Protein 4KDD (pdb70)

Radius of gyration: 21.92 Å; Cα contacts (8 Å, |Δi|>4): 250; chains: 1; bounding box: 62×28×51 Å

CATH classification: 1.10.132.20 (+1 more: 3.30.1360.40)

Organism: Mycobacteri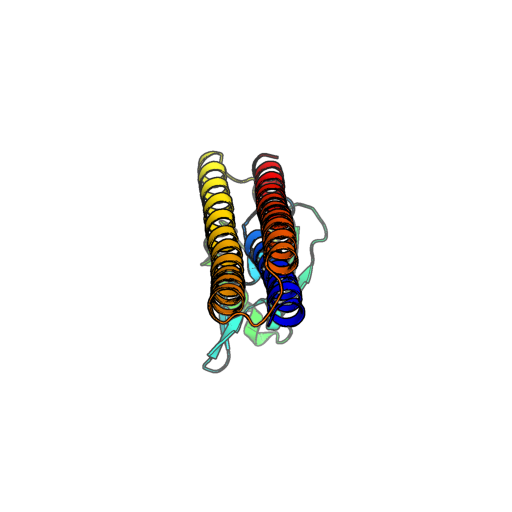um tuberculosis (strain ATCC 25618 / H37Rv) (NCBI:txid83332)

Foldseek 3Di:
DQVCLLVVLLVQLVVLLVVLLLQLLLQQFQQDDLSVQQPQFFCDVNDTHRVSVQWDWDDPDRFKIKTFGPDLVCVVRSQVSVVVDPQPWHWDDPSGIIIIGRDQDDPVVLVVSLVVLVVSLVVSLVSSVVSLVVSLVVLVVCVVVVVDDPVSSVVSNVVSVVSSVVSNVSSVVSSVVSSVRSVD

Solvent-accessible surface area: 10504 Å² total; per-residue (Å²): 112,24,86,66,14,18,127,55,4,71,116,74,0,66,129,10,7,49,93,4,134,93,27,7,41,25,3,10,0,29,151,9,34,65,18,8,1,33,153,17,61,12,111,55,156,69,56,84,17,40,0,44,118,18,5,47,18,87,56,87,51,55,121,54,0,21,0,31,16,148,71,81,109,22,11,191,44,0,16,65,16,1,102,112,28,106,12,55,8,111,4,86,65,91,59,66,55,0,94,0,63,4,63,129,22,81,97,120,58,34,158,92,2,14,58,69,0,100,100,34,2,93,92,13,36,78,45,0,114,92,28,53,108,134,6,8,99,41,0,79,89,0,95,152,97,60,76,24,41,76,105,98,0,20,160,8,29,125,73,5,48,149,19,8,131,85,19,21,71,60,0,60,78,32,16,127,117,16,52,43,59,3,100,135

Sequence (184 aa):
MIDEALFDAEEKMEKAVAVARDDLSTIRTGRANPGMFSRITIDYYGAATPITQLASINVPEARLVVIKPYEANQLRAIETAIRNSDLGVNPTNDGALIRVAVPQLTEERRRELVKQAKHKGEEAKVSVRNIRRKAMEELHRIRKEGEAGEDEVGRAEKDLDKTTHQYVTQIDELVKHKEGELLE

B-factor: mean 26.49, std 11.2, range [4.78, 92.67]

Structure (mmCIF, N/CA/C/O backbone):
data_4KDD
#
_entry.id   4KDD
#
_cell.length_a   56.370
_cell.length_b   33.720
_cell.length_c   61.510
_cell.angle_alpha   90.00
_cell.angle_beta   112.84
_cell.angle_gamma   90.00
#
_symmetry.space_group_name_H-M   'P 1 21 1'
#
loop_
_entity.id
_entity.type
_entity.pdbx_description
1 polymer 'Ribosome-recycling factor'
2 non-polymer 'CADMIUM ION'
3 non-polymer DECYL-BETA-D-MALTOPYRANOSIDE
4 water water
#
loop_
_atom_site.group_PDB
_atom_site.id
_atom_site.type_symbol
_atom_site.label_atom_id
_atom_site.label_alt_id
_atom_site.label_comp_id
_atom_site.label_asym_id
_atom_site.label_entity_id
_atom_site.label_seq_id
_atom_site.pdbx_PDB_ins_code
_atom_site.Cartn_x
_atom_site.Cartn_y
_atom_site.Cartn_z
_atom_site.occupancy
_atom_site.B_iso_or_equiv
_atom_site.auth_seq_id
_atom_site.auth_comp_id
_atom_site.auth_asym_id
_atom_site.auth_atom_id
_atom_site.pdbx_PDB_model_num
ATOM 1 N N . MET A 1 1 ? 18.225 10.898 16.353 1.00 36.30 1 MET A N 1
ATOM 2 C CA . MET A 1 1 ? 16.765 10.514 16.278 1.00 35.02 1 MET A CA 1
ATOM 3 C C . MET A 1 1 ? 16.211 10.123 17.651 1.00 29.94 1 MET A C 1
ATOM 4 O O . MET A 1 1 ? 17.002 9.886 18.551 1.00 29.30 1 MET A O 1
ATOM 9 N N . ILE A 1 2 ? 14.878 10.050 17.806 1.00 27.16 2 ILE A N 1
ATOM 10 C CA . ILE A 1 2 ? 14.255 10.138 19.150 1.00 24.88 2 ILE A CA 1
ATOM 11 C C . ILE A 1 2 ? 14.870 9.264 20.234 1.00 22.18 2 ILE A C 1
ATOM 12 O O . ILE A 1 2 ? 15.441 9.775 21.205 1.00 21.86 2 ILE A O 1
ATOM 17 N N . ASP A 1 3 ? 14.782 7.954 20.061 1.00 20.23 3 ASP A N 1
ATOM 18 C CA . ASP A 1 3 ? 15.341 7.022 21.043 1.00 19.16 3 ASP A CA 1
ATOM 19 C C . ASP A 1 3 ? 16.863 7.162 21.137 1.00 18.02 3 ASP A C 1
ATOM 20 O O . ASP A 1 3 ? 17.405 7.303 22.232 1.00 18.19 3 ASP A O 1
ATOM 25 N N . GLU A 1 4 ? 17.542 7.161 19.997 1.00 17.19 4 GLU A N 1
ATOM 26 C CA . GLU A 1 4 ? 18.997 7.363 19.955 1.00 17.26 4 GLU A CA 1
ATOM 27 C C . GLU A 1 4 ? 19.449 8.647 20.687 1.00 16.35 4 GLU A C 1
ATOM 28 O O . GLU A 1 4 ? 20.366 8.607 21.493 1.00 15.84 4 GLU A O 1
ATOM 30 N N . ALA A 1 5 ? 18.794 9.770 20.402 1.00 16.09 5 ALA A N 1
ATOM 31 C CA . ALA A 1 5 ? 19.099 11.049 21.063 1.00 16.02 5 ALA A CA 1
ATOM 32 C C . ALA A 1 5 ? 18.989 10.907 22.591 1.00 15.20 5 ALA A C 1
ATOM 33 O O . ALA A 1 5 ? 19.919 11.257 23.335 1.00 14.80 5 ALA A O 1
ATOM 35 N N . LEU A 1 6 ? 17.850 10.382 23.038 1.00 14.71 6 LEU A N 1
ATOM 36 C CA . LEU A 1 6 ? 17.556 10.195 24.475 1.00 14.75 6 LEU A CA 1
ATOM 37 C C . LEU A 1 6 ? 18.447 9.182 25.205 1.00 14.10 6 LEU A C 1
ATOM 38 O O . LEU A 1 6 ? 18.956 9.476 26.286 1.00 13.74 6 LEU A O 1
ATOM 43 N N . PHE A 1 7 ? 18.625 7.992 24.629 1.00 13.94 7 PHE A N 1
ATOM 44 C CA . PHE A 1 7 ? 19.418 6.947 25.292 1.00 14.03 7 PHE A CA 1
ATOM 45 C C . PHE A 1 7 ? 20.884 7.340 25.365 1.00 14.01 7 PHE A C 1
ATOM 46 O O . PHE A 1 7 ? 21.579 6.998 26.324 1.00 14.36 7 PHE A O 1
ATOM 54 N N . ASP A 1 8 ? 21.343 8.055 24.337 1.00 14.12 8 ASP A N 1
ATOM 55 C CA . ASP A 1 8 ? 22.714 8.516 24.257 1.00 14.59 8 ASP A CA 1
ATOM 56 C C . ASP A 1 8 ? 22.961 9.587 25.303 1.00 13.75 8 ASP A C 1
ATOM 57 O O . ASP A 1 8 ? 24.004 9.566 25.963 1.00 13.90 8 ASP A O 1
ATOM 62 N N . ALA A 1 9 ? 22.018 10.522 25.442 1.00 12.93 9 ALA A N 1
ATOM 63 C CA . ALA A 1 9 ? 22.149 11.604 26.422 1.00 13.18 9 ALA A CA 1
ATOM 64 C C . ALA A 1 9 ? 22.177 11.037 27.831 1.00 12.69 9 ALA A C 1
ATOM 65 O O . ALA A 1 9 ? 22.967 11.486 28.661 1.00 12.36 9 ALA A O 1
ATOM 67 N N . GLU A 1 10 ? 21.332 10.036 28.088 1.00 12.95 10 GLU A N 1
ATOM 68 C CA . GLU A 1 10 ? 21.253 9.427 29.429 1.00 13.36 10 GLU A CA 1
ATOM 69 C C . GLU A 1 10 ? 22.593 8.777 29.799 1.00 14.09 10 GLU A C 1
ATOM 70 O O . GLU A 1 10 ? 23.117 8.983 30.895 1.00 13.66 10 GLU A O 1
ATOM 76 N N . GLU A 1 11 ? 23.147 8.029 28.849 1.00 15.27 11 GLU A N 1
ATOM 77 C CA . GLU A 1 11 ? 24.432 7.341 28.984 1.00 17.41 11 GLU A CA 1
ATOM 78 C C . GLU A 1 11 ? 25.573 8.345 29.236 1.00 16.72 11 GLU A C 1
ATOM 79 O O . GLU A 1 11 ? 26.481 8.097 30.042 1.00 16.49 11 GLU A O 1
ATOM 85 N N . LYS A 1 12 ? 25.525 9.472 28.533 1.00 15.57 12 LYS A N 1
ATOM 86 C CA . LYS A 1 12 ? 26.554 10.501 28.663 1.00 15.23 12 LYS A CA 1
ATOM 87 C C . LYS A 1 12 ? 26.438 11.220 30.008 1.00 13.83 12 LYS A C 1
ATOM 88 O O . LYS A 1 12 ? 27.455 11.530 30.620 1.00 13.55 12 LYS A O 1
ATOM 94 N N . MET A 1 13 ? 25.206 11.459 30.467 1.00 12.52 13 MET A N 1
ATOM 95 C CA . MET A 1 13 ? 24.974 12.087 31.769 1.00 11.91 13 MET A CA 1
ATOM 96 C C . MET A 1 13 ? 25.473 11.183 32.890 1.00 12.32 13 MET A C 1
ATOM 97 O O . MET A 1 13 ? 26.129 11.643 33.820 1.00 12.17 13 MET A O 1
ATOM 102 N N . GLU A 1 14 ? 25.173 9.891 32.794 1.00 12.84 14 GLU A N 1
ATOM 103 C CA . GLU A 1 14 ? 25.679 8.901 33.762 1.00 13.92 14 GLU A CA 1
ATOM 104 C C . GLU A 1 14 ? 27.212 8.906 33.882 1.00 14.57 14 GLU A C 1
ATOM 105 O O . GLU A 1 14 ? 27.763 8.855 34.973 1.00 15.14 14 GLU A O 1
ATOM 111 N N . LYS A 1 15 ? 27.901 9.008 32.759 1.00 15.68 15 LYS A N 1
ATOM 112 C CA . LYS A 1 15 ? 29.344 9.061 32.828 1.00 17.30 15 LYS A CA 1
ATOM 113 C C . LYS A 1 15 ? 29.861 10.441 33.281 1.00 16.37 15 LYS A C 1
ATOM 114 O O . LYS A 1 15 ? 30.920 10.506 33.909 1.00 16.07 15 LYS A O 1
ATOM 120 N N . ALA A 1 16 ? 29.119 11.512 32.973 1.00 15.37 16 ALA A N 1
ATOM 121 C CA . ALA A 1 16 ? 29.422 12.850 33.526 1.00 14.96 16 ALA A CA 1
ATOM 122 C C . ALA A 1 16 ? 29.331 12.812 35.051 1.00 14.61 16 ALA A C 1
ATOM 123 O O . ALA A 1 16 ? 30.108 13.468 35.752 1.00 14.60 16 ALA A O 1
ATOM 125 N N . VAL A 1 17 ? 28.405 12.005 35.563 1.00 14.91 17 VAL A N 1
ATOM 126 C CA . VAL A 1 17 ? 28.260 11.822 37.018 1.00 15.73 17 VAL A CA 1
ATOM 127 C C . VAL A 1 17 ? 29.415 10.991 37.587 1.00 16.65 17 VAL A C 1
ATOM 128 O O . VAL A 1 17 ? 29.988 11.356 38.620 1.00 16.75 17 VAL A O 1
ATOM 132 N N . ALA A 1 18 ? 29.772 9.896 36.908 1.00 17.50 18 ALA A N 1
ATOM 133 C CA . ALA A 1 18 ? 30.947 9.118 37.266 1.00 19.07 18 ALA A CA 1
ATOM 134 C C . ALA A 1 18 ? 32.207 9.995 37.311 1.00 19.04 18 ALA A C 1
ATOM 135 O O . ALA A 1 18 ? 32.992 9.905 38.251 1.00 19.91 18 ALA A O 1
ATOM 137 N N . VAL A 1 19 ? 32.377 10.837 36.289 1.00 18.62 19 VAL A N 1
ATOM 138 C CA . VAL A 1 19 ? 33.499 11.777 36.191 1.00 18.44 19 VAL A CA 1
ATOM 139 C C . VAL A 1 19 ? 33.534 12.752 37.376 1.00 17.99 19 VAL A C 1
ATOM 140 O O . VAL A 1 19 ? 34.601 13.011 37.951 1.00 18.78 19 VAL A O 1
ATOM 144 N N . ALA A 1 20 ? 32.367 13.279 37.741 1.00 17.46 20 ALA A N 1
ATOM 145 C CA . ALA A 1 20 ? 32.223 14.176 38.879 1.00 17.20 20 ALA A CA 1
ATOM 146 C C . ALA A 1 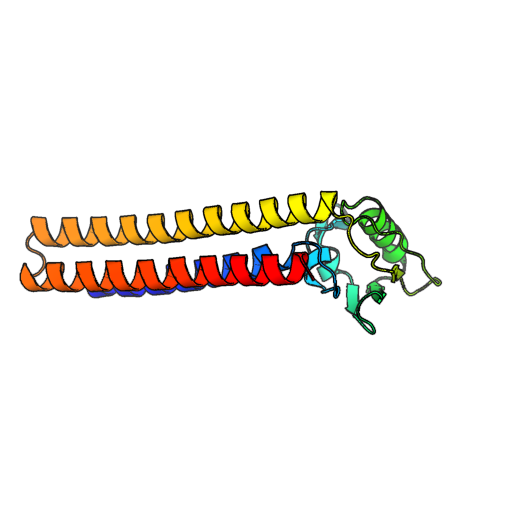20 ? 32.586 13.488 40.198 1.00 17.86 20 ALA A C 1
ATOM 147 O O . ALA A 1 20 ? 33.213 14.100 41.063 1.00 17.27 20 ALA A O 1
ATOM 149 N N . ARG A 1 21 ? 32.209 12.216 40.342 1.00 18.86 21 ARG A N 1
ATOM 150 C CA . ARG A 1 21 ? 32.538 11.453 41.539 1.00 20.85 21 ARG A CA 1
ATOM 151 C C . ARG A 1 21 ? 34.067 11.317 41.687 1.00 20.87 21 ARG A C 1
ATOM 152 O O . ARG A 1 21 ? 34.625 11.599 42.759 1.00 20.03 21 ARG A O 1
ATOM 160 N N . ASP A 1 22 ? 34.735 10.927 40.601 1.00 20.99 22 ASP A N 1
ATOM 161 C CA . ASP A 1 22 ? 36.187 10.738 40.609 1.00 22.10 22 ASP A CA 1
ATOM 162 C C . ASP A 1 22 ? 36.918 12.049 40.845 1.00 20.69 22 ASP A C 1
ATOM 163 O O . ASP A 1 22 ? 37.927 12.087 41.546 1.00 20.77 22 ASP A O 1
ATOM 168 N N . ASP A 1 23 ? 36.376 13.121 40.287 1.00 19.63 23 ASP A N 1
ATOM 169 C CA . ASP A 1 23 ? 36.946 14.453 40.429 1.00 19.90 23 ASP A CA 1
ATOM 170 C C . ASP A 1 23 ? 36.870 14.932 41.882 1.00 19.51 23 ASP A C 1
ATOM 171 O O . ASP A 1 23 ? 37.835 15.464 42.441 1.00 19.79 23 ASP A O 1
ATOM 176 N N . LEU A 1 24 ? 35.711 14.728 42.493 1.00 19.29 24 LEU A N 1
ATOM 177 C CA . LEU A 1 24 ? 35.492 15.090 43.893 1.00 18.85 24 LEU A CA 1
ATOM 178 C C . LEU A 1 24 ? 36.375 14.298 44.862 1.00 19.86 24 LEU A C 1
ATOM 179 O O . LEU A 1 24 ? 36.850 14.850 45.855 1.00 20.02 24 LEU A O 1
ATOM 184 N N . SER A 1 25 ? 36.611 13.022 44.558 1.00 21.12 25 SER A N 1
ATOM 185 C CA . SER A 1 25 ? 37.460 12.164 45.391 1.00 22.96 25 SER A CA 1
ATOM 186 C C . SER A 1 25 ? 38.954 12.558 45.405 1.00 23.26 25 SER A C 1
ATOM 187 O O . SER A 1 25 ? 39.732 12.018 46.193 1.00 24.34 25 SER A O 1
ATOM 190 N N . THR A 1 26 ? 39.336 13.506 44.552 1.00 22.37 26 THR A N 1
ATOM 191 C CA . THR A 1 26 ? 40.694 14.034 44.531 1.00 22.54 26 THR A CA 1
ATOM 192 C C . THR A 1 26 ? 40.888 15.168 45.550 1.00 22.55 26 THR A C 1
ATOM 193 O O . THR A 1 26 ? 42.014 15.629 45.772 1.00 23.18 26 THR A O 1
ATOM 197 N N . ILE A 1 27 ? 39.798 15.615 46.166 1.00 22.16 27 ILE A N 1
ATOM 198 C CA . ILE A 1 27 ? 39.887 16.675 47.170 1.00 22.91 27 ILE A CA 1
ATOM 199 C C . ILE A 1 27 ? 40.382 16.152 48.522 1.00 24.21 27 ILE A C 1
ATOM 200 O O . ILE A 1 27 ? 39.797 15.245 49.109 1.00 24.36 27 ILE A O 1
ATOM 205 N N . ARG A 1 28 ? 41.480 16.741 48.979 1.00 25.79 28 ARG A N 1
ATOM 206 C CA . ARG A 1 28 ? 42.039 16.524 50.305 1.00 28.60 28 ARG A CA 1
ATOM 207 C C . ARG A 1 28 ? 40.963 16.561 51.400 1.00 30.61 28 ARG A C 1
ATOM 208 O O . ARG A 1 28 ? 40.181 17.516 51.512 1.00 30.37 28 ARG A O 1
ATOM 216 N N . THR A 1 29 ? 40.923 15.507 52.200 1.00 33.39 29 THR A N 1
ATOM 217 C CA . THR A 1 29 ? 39.970 15.429 53.296 1.00 37.35 29 THR A CA 1
ATOM 218 C C . THR A 1 29 ? 40.589 14.718 54.500 1.00 39.63 29 THR A C 1
ATOM 219 O O . THR A 1 29 ? 41.670 14.133 54.388 1.00 40.38 29 THR A O 1
ATOM 223 N N . GLY A 1 30 ? 39.911 14.787 55.646 1.00 39.27 30 GLY A N 1
ATOM 224 C CA . GLY A 1 30 ? 40.192 13.885 56.767 1.00 41.65 30 GLY A CA 1
ATOM 225 C C . GLY A 1 30 ? 39.782 12.496 56.311 1.00 44.31 30 GLY A C 1
ATOM 226 O O . GLY A 1 30 ? 38.933 12.360 55.420 1.00 47.70 30 GLY A O 1
ATOM 227 N N . ARG A 1 31 ? 40.367 11.461 56.905 1.00 45.73 31 ARG A N 1
ATOM 228 C CA . ARG A 1 31 ? 40.191 10.085 56.417 1.00 47.67 31 ARG A CA 1
ATOM 229 C C . ARG A 1 31 ? 40.796 9.969 55.016 1.00 46.60 31 ARG A C 1
ATOM 230 O O . ARG A 1 31 ? 40.082 9.963 54.002 1.00 46.52 31 ARG A O 1
ATOM 238 N N . ALA A 1 32 ? 42.124 9.895 54.983 1.00 44.85 32 ALA A N 1
ATOM 239 C CA . ALA A 1 32 ? 42.884 9.813 53.752 1.00 42.50 32 ALA A CA 1
ATOM 240 C C . ALA A 1 32 ? 42.367 8.741 52.796 1.00 43.82 32 ALA A C 1
ATOM 241 O O . ALA A 1 32 ? 41.832 7.702 53.211 1.00 43.51 32 ALA A O 1
ATOM 243 N N . ASN A 1 33 ? 42.520 9.024 51.507 1.00 43.09 33 ASN A N 1
ATOM 244 C CA . ASN A 1 33 ? 42.131 8.110 50.453 1.00 45.10 33 ASN A CA 1
ATOM 245 C C . ASN A 1 33 ? 43.096 8.257 49.278 1.00 42.67 33 ASN A C 1
ATOM 246 O O . ASN A 1 33 ? 43.570 9.367 48.999 1.00 41.52 33 ASN A O 1
ATOM 251 N N . PRO A 1 34 ? 43.403 7.138 48.592 1.00 41.53 34 PRO A N 1
ATOM 252 C CA . PRO A 1 34 ? 44.334 7.141 47.466 1.00 39.22 34 PRO A CA 1
ATOM 253 C C . PRO A 1 34 ? 44.095 8.324 46.519 1.00 37.42 34 PRO A C 1
ATOM 254 O O . PRO A 1 34 ? 45.049 8.945 46.051 1.00 36.63 34 PRO A O 1
ATOM 258 N N . GLY A 1 35 ? 42.819 8.630 46.281 1.00 37.35 35 GLY A N 1
ATOM 259 C CA . GLY A 1 35 ? 42.384 9.684 45.370 1.00 36.08 35 GLY A CA 1
ATOM 260 C C . GLY A 1 35 ? 43.033 11.049 45.503 1.00 33.94 35 GLY A C 1
ATOM 261 O O . GLY A 1 35 ? 43.353 11.675 44.498 1.00 32.20 35 GLY A O 1
ATOM 262 N N . MET A 1 36 ? 43.227 11.515 46.736 1.00 33.26 36 MET A N 1
ATOM 263 C CA . MET A 1 36 ? 43.827 12.831 46.980 1.00 32.11 36 MET A CA 1
ATOM 264 C C . MET A 1 36 ? 45.299 12.891 46.574 1.00 30.22 36 MET A C 1
ATOM 265 O O . MET A 1 36 ? 45.886 13.971 46.519 1.00 30.28 36 MET A O 1
ATOM 270 N N . PHE A 1 37 ? 45.886 11.729 46.295 1.00 29.19 37 PHE A N 1
ATOM 271 C CA . PHE A 1 37 ? 47.261 11.644 45.796 1.00 27.82 37 PHE A CA 1
ATOM 272 C C . PHE A 1 37 ? 47.322 11.498 44.269 1.00 28.14 37 PHE A C 1
ATOM 273 O O . PHE A 1 37 ? 48.412 11.474 43.690 1.00 27.86 37 PHE A O 1
ATOM 281 N N . SER A 1 38 ? 46.161 11.408 43.626 1.00 29.07 38 SER A N 1
ATOM 282 C CA . SER A 1 38 ? 46.089 11.014 42.210 1.00 30.32 38 SER A CA 1
ATOM 283 C C . SER A 1 38 ? 46.560 12.087 41.233 1.00 30.05 38 SER A C 1
ATOM 284 O O . SER A 1 38 ? 46.924 11.769 40.112 1.00 30.77 38 SER A O 1
ATOM 287 N N . ARG A 1 39 ? 46.536 13.350 41.655 1.00 30.42 39 ARG A N 1
ATOM 288 C CA . ARG A 1 39 ? 46.974 14.466 40.809 1.00 31.47 39 ARG A CA 1
ATOM 289 C C . ARG A 1 39 ? 48.434 14.840 41.041 1.00 30.99 39 ARG A C 1
ATOM 290 O O . ARG A 1 39 ? 48.955 15.741 40.381 1.00 32.50 39 ARG A O 1
ATOM 298 N N . ILE A 1 40 ? 49.095 14.153 41.969 1.00 29.10 40 ILE A N 1
ATOM 299 C CA . ILE A 1 40 ? 50.515 14.373 42.203 1.00 27.97 40 ILE A CA 1
ATOM 300 C C . ILE A 1 40 ? 51.294 13.573 41.169 1.00 27.80 40 ILE A C 1
ATOM 301 O O . ILE A 1 40 ? 51.057 12.380 40.981 1.00 27.40 40 ILE A O 1
ATOM 306 N N . THR A 1 41 ? 52.209 14.249 40.486 1.00 27.99 41 THR A N 1
ATOM 307 C CA . THR A 1 41 ? 53.023 13.618 39.449 1.00 27.61 41 THR A CA 1
ATOM 308 C C . THR A 1 41 ? 54.503 13.798 39.745 1.00 27.43 41 THR A C 1
ATOM 309 O O . THR A 1 41 ? 54.896 14.727 40.465 1.00 26.82 41 THR A O 1
ATOM 313 N N . ILE A 1 42 ? 55.313 12.900 39.187 1.00 26.29 42 ILE A N 1
ATOM 314 C CA . ILE A 1 42 ? 56.759 13.087 39.106 1.00 26.92 42 ILE A CA 1
ATOM 315 C C . ILE A 1 42 ? 57.200 12.984 37.646 1.00 27.53 42 ILE A C 1
ATOM 316 O O . ILE A 1 42 ? 56.446 12.509 36.795 1.00 27.06 42 ILE A O 1
ATOM 321 N N . ASP A 1 43 ? 58.416 13.439 37.366 1.00 29.03 43 ASP A N 1
ATOM 322 C CA . ASP A 1 43 ? 59.033 13.222 36.057 1.00 31.63 43 ASP A CA 1
ATOM 323 C C . ASP A 1 43 ? 59.500 11.772 35.987 1.00 30.34 43 ASP A C 1
ATOM 324 O O . ASP A 1 43 ? 60.546 11.412 36.535 1.00 30.13 43 ASP A O 1
ATOM 329 N N . TYR A 1 44 ? 58.709 10.936 35.331 1.00 29.73 44 TYR A N 1
ATOM 330 C CA . TYR A 1 44 ? 59.024 9.519 35.279 1.00 30.17 44 TYR A CA 1
ATOM 331 C C . TYR A 1 44 ? 59.665 9.154 33.941 1.00 31.22 44 TYR A C 1
ATOM 332 O O . TYR A 1 44 ? 58.970 8.824 32.985 1.00 32.00 44 TYR A O 1
ATOM 341 N N . TYR A 1 45 ? 60.994 9.234 33.900 1.00 31.65 45 TYR A N 1
ATOM 342 C CA . TYR A 1 45 ? 61.774 8.954 32.696 1.00 33.56 45 TYR A CA 1
ATOM 343 C C . TYR A 1 45 ? 61.339 9.858 31.539 1.00 34.40 45 TYR A C 1
ATOM 344 O O . TYR A 1 45 ? 61.146 9.401 30.412 1.00 35.22 45 TYR A O 1
ATOM 353 N N . GLY A 1 46 ? 61.177 11.143 31.849 1.00 34.69 46 GLY A N 1
ATOM 354 C CA . GLY A 1 46 ? 60.883 12.167 30.850 1.00 36.60 46 GLY A CA 1
ATOM 355 C C . GLY A 1 46 ? 59.413 12.455 30.612 1.00 37.24 46 GLY A C 1
ATOM 356 O O . GLY A 1 46 ? 59.080 13.216 29.699 1.00 38.86 46 GLY A O 1
ATOM 357 N N . ALA A 1 47 ? 58.537 11.868 31.433 1.00 36.36 47 ALA A N 1
ATOM 358 C CA . ALA A 1 47 ? 57.083 12.057 31.303 1.00 36.14 47 ALA A CA 1
ATOM 359 C C . ALA A 1 47 ? 56.378 12.208 32.651 1.00 34.80 47 ALA A C 1
ATOM 360 O O . ALA A 1 47 ? 56.488 11.335 33.522 1.00 32.09 47 ALA A O 1
ATOM 362 N N . ALA A 1 48 ? 55.653 13.320 32.808 1.00 35.14 48 ALA A N 1
ATOM 363 C CA . ALA A 1 48 ? 54.885 13.597 34.025 1.00 34.33 48 ALA A CA 1
ATOM 364 C C . ALA A 1 48 ? 53.904 12.456 34.265 1.00 34.15 48 ALA A C 1
ATOM 365 O O . ALA A 1 48 ? 53.012 12.211 33.453 1.00 34.78 48 ALA A O 1
ATOM 367 N N . THR A 1 49 ? 54.093 11.751 35.377 1.00 32.44 49 THR A N 1
ATOM 368 C CA . THR A 1 49 ? 53.370 10.509 35.624 1.00 32.61 49 THR A CA 1
ATOM 369 C C . THR A 1 49 ? 52.741 10.523 37.015 1.00 31.96 49 THR A C 1
ATOM 370 O O . THR A 1 49 ? 53.430 10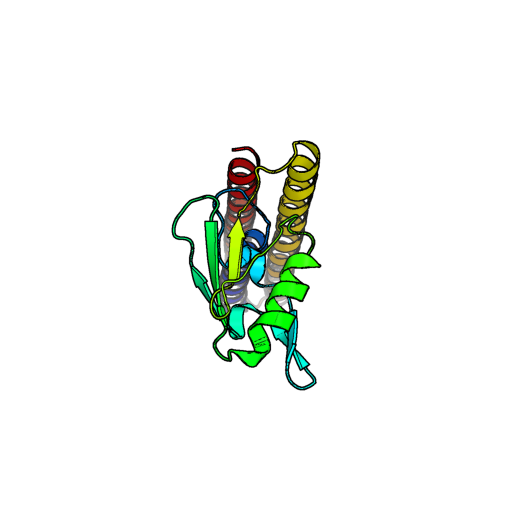.791 38.003 1.00 30.43 49 THR A O 1
ATOM 374 N N . PRO A 1 50 ? 51.424 10.248 37.087 1.00 32.99 50 PRO A N 1
ATOM 375 C CA . PRO A 1 50 ? 50.745 10.207 38.375 1.00 32.99 50 PRO A CA 1
ATOM 376 C C . PRO A 1 50 ? 51.380 9.191 39.323 1.00 32.39 50 PRO A C 1
ATOM 377 O O . PRO A 1 50 ? 51.636 8.037 38.956 1.00 31.70 50 PRO A O 1
ATOM 381 N N . ILE A 1 51 ? 51.648 9.672 40.533 1.00 31.87 51 ILE A N 1
ATOM 382 C CA . ILE A 1 51 ? 52.268 8.915 41.610 1.00 31.61 51 ILE A CA 1
ATOM 383 C C . ILE A 1 51 ? 51.478 7.647 41.957 1.00 31.42 51 ILE A C 1
ATOM 384 O O . ILE A 1 51 ? 52.050 6.646 42.402 1.00 30.11 51 ILE A O 1
ATOM 389 N N . THR A 1 52 ? 50.166 7.701 41.733 1.00 32.49 52 THR A N 1
ATOM 390 C CA . THR A 1 52 ? 49.269 6.556 41.957 1.00 32.98 52 THR A CA 1
ATOM 391 C C . THR A 1 52 ? 49.543 5.389 40.991 1.00 33.50 52 THR A C 1
ATOM 392 O O . THR A 1 52 ? 49.207 4.243 41.280 1.00 33.81 52 THR A O 1
ATOM 396 N N . GLN A 1 53 ? 50.182 5.684 39.864 1.00 33.53 53 GLN A N 1
ATOM 397 C CA . GLN A 1 53 ? 50.557 4.648 38.902 1.00 35.69 53 GLN A CA 1
ATOM 398 C C . GLN A 1 53 ? 51.904 4.017 39.243 1.00 34.36 53 GLN A C 1
ATOM 399 O O . GLN A 1 53 ? 52.289 2.996 38.664 1.00 36.10 53 GLN A O 1
ATOM 405 N N . LEU A 1 54 ? 52.612 4.630 40.189 1.00 31.79 54 LEU A N 1
ATOM 406 C CA . LEU A 1 54 ? 53.976 4.234 40.507 1.00 30.77 54 LEU A CA 1
ATOM 407 C C . LEU A 1 54 ? 54.120 3.676 41.925 1.00 31.02 54 LEU A C 1
ATOM 408 O O . LEU A 1 54 ? 55.232 3.361 42.355 1.00 31.59 54 LEU A O 1
ATOM 413 N N . ALA A 1 55 ? 53.001 3.533 42.638 1.00 31.30 55 ALA A N 1
ATOM 414 C CA . ALA A 1 55 ? 53.029 3.079 44.036 1.00 31.67 55 ALA A CA 1
ATOM 415 C C . ALA A 1 55 ? 51.709 2.483 44.506 1.00 33.55 55 ALA A C 1
ATOM 416 O O . ALA A 1 55 ? 50.650 2.789 43.960 1.00 33.94 55 ALA A O 1
ATOM 418 N N . SER A 1 56 ? 51.783 1.629 45.526 1.00 35.31 56 SER A N 1
ATOM 419 C CA . SER A 1 56 ? 50.588 1.136 46.195 1.00 37.46 56 SER A CA 1
ATOM 420 C C . SER A 1 56 ? 50.363 1.994 47.440 1.00 38.44 56 SER A C 1
ATOM 421 O O . SER A 1 56 ? 51.161 1.978 48.388 1.00 38.54 56 SER A O 1
ATOM 424 N N . ILE A 1 57 ? 49.277 2.757 47.411 1.00 39.94 57 ILE A N 1
ATOM 425 C CA . ILE A 1 57 ? 48.900 3.637 48.512 1.00 39.68 57 ILE A CA 1
ATOM 426 C C . ILE A 1 57 ? 47.935 2.925 49.458 1.00 43.03 57 ILE A C 1
ATOM 427 O O . ILE A 1 57 ? 46.858 2.485 49.042 1.00 45.91 57 ILE A O 1
ATOM 432 N N . ASN A 1 58 ? 48.322 2.813 50.730 1.00 44.10 58 ASN A N 1
ATOM 433 C CA . ASN A 1 58 ? 47.455 2.200 51.738 1.00 45.32 58 ASN A CA 1
ATOM 434 C C . ASN A 1 58 ? 47.077 3.139 52.880 1.00 44.30 58 ASN A C 1
ATOM 435 O O . ASN A 1 58 ? 47.820 4.067 53.201 1.00 41.53 58 ASN A O 1
ATOM 440 N N . VAL A 1 59 ? 45.910 2.898 53.478 1.00 45.46 59 VAL A N 1
ATOM 441 C CA . VAL A 1 59 ? 45.412 3.724 54.582 1.00 45.90 59 VAL A CA 1
ATOM 442 C C . VAL A 1 59 ? 45.119 2.839 55.809 1.00 47.79 59 VAL A C 1
ATOM 443 O O . VAL A 1 59 ? 43.975 2.433 56.027 1.00 48.68 59 VAL A O 1
ATOM 447 N N . PRO A 1 60 ? 46.164 2.515 56.602 1.00 48.46 60 PRO A N 1
ATOM 448 C CA . PRO A 1 60 ? 45.979 1.673 57.794 1.00 50.96 60 PRO A CA 1
ATOM 449 C C . PRO A 1 60 ? 45.499 2.405 59.059 1.00 52.06 60 PRO A C 1
ATOM 450 O O . PRO A 1 60 ? 45.516 1.830 60.147 1.00 55.51 60 PRO A O 1
ATOM 454 N N . GLU A 1 61 ? 45.078 3.659 58.904 1.00 50.73 61 GLU A N 1
ATOM 455 C CA . GLU A 1 61 ? 44.490 4.472 59.983 1.00 51.24 61 GLU A CA 1
ATOM 456 C C . GLU A 1 61 ? 43.998 5.763 59.348 1.00 49.40 61 GLU A C 1
ATOM 457 O O . GLU A 1 61 ? 44.512 6.173 58.298 1.00 48.15 61 GLU A O 1
ATOM 459 N N . ALA A 1 62 ? 43.013 6.403 59.975 1.00 48.99 62 ALA A N 1
ATOM 460 C CA . ALA A 1 62 ? 42.352 7.580 59.398 1.00 47.74 62 ALA A CA 1
ATOM 461 C C . ALA A 1 62 ? 43.315 8.706 58.996 1.00 45.14 62 ALA A C 1
ATOM 462 O O . ALA A 1 62 ? 43.048 9.449 58.047 1.00 45.57 62 ALA A O 1
ATOM 464 N N . ARG A 1 63 ? 44.434 8.810 59.713 1.00 44.02 63 ARG A N 1
ATOM 465 C CA . ARG A 1 63 ? 45.387 9.910 59.550 1.00 41.58 63 ARG A CA 1
ATOM 466 C C . ARG A 1 63 ? 46.804 9.397 59.288 1.00 39.36 63 ARG A C 1
ATOM 467 O O . ARG A 1 63 ? 47.788 10.061 59.614 1.00 37.80 63 ARG A O 1
ATOM 475 N N . LEU A 1 64 ? 46.894 8.206 58.704 1.00 38.73 64 LEU A N 1
ATOM 476 C CA . LEU A 1 64 ? 48.172 7.581 58.399 1.00 38.39 64 LEU A CA 1
ATOM 477 C C . LEU A 1 64 ? 48.086 6.886 57.042 1.00 36.79 64 LEU A C 1
ATOM 478 O O . LEU A 1 64 ? 47.276 5.977 56.844 1.00 36.84 64 LEU A O 1
ATOM 483 N N . VAL A 1 65 ? 48.909 7.357 56.108 1.00 34.18 65 VAL A N 1
ATOM 484 C CA . VAL A 1 65 ? 48.983 6.804 54.758 1.00 32.91 65 VAL A CA 1
ATOM 485 C C . VAL A 1 65 ? 50.371 6.211 54.568 1.00 33.13 65 VAL A C 1
ATOM 486 O O . VAL A 1 65 ? 51.366 6.789 54.991 1.00 32.13 65 VAL A O 1
ATOM 490 N N . VAL A 1 66 ? 50.412 5.046 53.935 1.00 35.05 66 VAL A N 1
ATOM 491 C CA . VAL A 1 66 ? 51.646 4.306 53.729 1.00 37.55 66 VAL A CA 1
ATOM 492 C C . VAL A 1 66 ? 51.789 4.008 52.232 1.00 37.59 66 VAL A C 1
ATOM 493 O O . VAL A 1 66 ? 51.002 3.248 51.663 1.00 39.62 66 VAL A O 1
ATOM 497 N N . ILE A 1 67 ? 52.789 4.633 51.605 1.00 37.33 67 ILE A N 1
ATOM 498 C CA . ILE A 1 67 ? 53.018 4.527 50.159 1.00 37.02 67 ILE A CA 1
ATOM 499 C C . ILE A 1 67 ? 54.260 3.690 49.851 1.00 38.32 67 ILE A C 1
ATOM 500 O O . ILE A 1 67 ? 55.362 4.032 50.279 1.0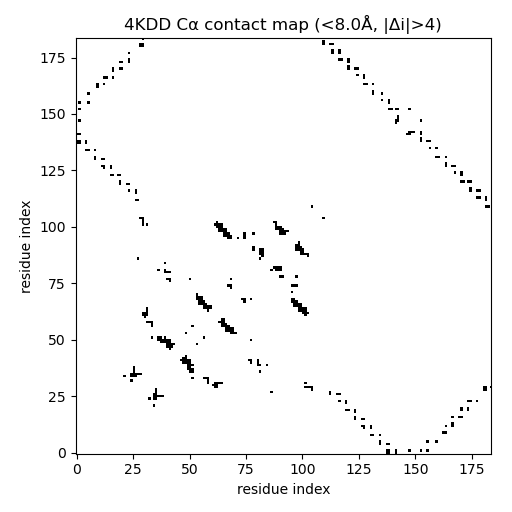0 38.94 67 ILE A O 1
ATOM 505 N N . LYS A 1 68 ? 54.066 2.600 49.106 1.00 39.00 68 LYS A N 1
ATOM 506 C CA . LYS A 1 68 ? 55.162 1.734 48.665 1.00 39.10 68 LYS A CA 1
ATOM 507 C C . LYS A 1 68 ? 55.425 1.905 47.165 1.00 38.71 68 LYS A C 1
ATOM 508 O O . LYS A 1 68 ? 54.662 1.392 46.336 1.00 37.76 68 LYS A O 1
ATOM 510 N N . PRO A 1 69 ? 56.506 2.633 46.812 1.00 37.78 69 PRO A N 1
ATOM 511 C CA . PRO A 1 69 ? 56.903 2.813 45.416 1.00 37.43 69 PRO A CA 1
ATOM 512 C C . PRO A 1 69 ? 57.292 1.481 44.776 1.00 39.36 69 PRO A C 1
ATOM 513 O O . PRO A 1 69 ? 58.023 0.688 45.382 1.00 39.87 69 PRO A O 1
ATOM 517 N N . TYR A 1 70 ? 56.795 1.238 43.564 1.00 39.97 70 TYR A N 1
ATOM 518 C CA . TYR A 1 70 ? 57.082 -0.007 42.856 1.00 41.95 70 TYR A CA 1
ATOM 519 C C . TYR A 1 70 ? 58.563 -0.127 42.533 1.00 41.79 70 TYR A C 1
ATOM 520 O O . TYR A 1 70 ? 59.104 -1.226 42.486 1.00 43.86 70 TYR A O 1
ATOM 529 N N . GLU A 1 71 ? 59.202 1.018 42.316 1.00 41.66 71 GLU A N 1
ATOM 530 C CA . GLU A 1 71 ? 60.638 1.102 42.073 1.00 41.46 71 GLU A CA 1
ATOM 531 C C . GLU A 1 71 ? 61.317 1.924 43.169 1.00 40.73 71 GLU A C 1
ATOM 532 O O . GLU A 1 71 ? 61.152 3.148 43.241 1.00 39.00 71 GLU A O 1
ATOM 538 N N . ALA A 1 72 ? 62.097 1.236 44.001 1.00 41.47 72 ALA A N 1
ATOM 539 C CA . ALA A 1 72 ? 62.781 1.835 45.150 1.00 41.50 72 ALA A CA 1
ATOM 540 C C . ALA A 1 72 ? 63.528 3.143 44.861 1.00 40.86 72 ALA A C 1
ATOM 541 O O . ALA A 1 72 ? 63.551 4.037 45.712 1.00 41.78 72 ALA A O 1
ATOM 543 N N . ASN A 1 73 ? 64.121 3.263 43.672 1.00 39.44 73 ASN A N 1
ATOM 544 C CA . ASN A 1 73 ? 64.857 4.481 43.296 1.00 38.80 73 ASN A CA 1
ATOM 545 C C . ASN A 1 73 ? 63.954 5.673 42.926 1.00 35.92 73 ASN A C 1
ATOM 546 O O . ASN A 1 73 ? 64.432 6.776 42.646 1.00 34.94 73 ASN A O 1
ATOM 551 N N . GLN A 1 74 ? 62.647 5.430 42.928 1.00 34.77 74 GLN A N 1
ATOM 552 C CA . GLN A 1 74 ? 61.661 6.475 42.665 1.00 32.95 74 GLN A CA 1
ATOM 553 C C . GLN A 1 74 ? 61.100 7.058 43.966 1.00 32.61 74 GLN A C 1
ATOM 554 O O . GLN A 1 74 ? 60.438 8.099 43.943 1.00 30.91 74 GLN A O 1
ATOM 560 N N . LEU A 1 75 ? 61.377 6.396 45.091 1.00 33.30 75 LEU A N 1
ATOM 561 C CA . LEU A 1 75 ? 60.853 6.817 46.402 1.00 34.05 75 LEU A CA 1
ATOM 562 C C . LEU A 1 75 ? 61.062 8.309 46.689 1.00 34.60 75 LEU A C 1
ATOM 563 O O . LEU A 1 75 ? 60.114 9.020 47.060 1.00 33.48 75 LEU A O 1
ATOM 568 N N . ARG A 1 76 ? 62.303 8.761 46.507 1.00 36.01 76 ARG A N 1
ATOM 569 C CA . ARG A 1 76 ? 62.720 10.128 46.801 1.00 37.45 76 ARG A CA 1
ATOM 570 C C . ARG A 1 76 ? 61.928 11.175 46.028 1.00 35.17 76 ARG A C 1
ATOM 571 O O . ARG A 1 76 ? 61.419 12.135 46.616 1.00 33.92 76 ARG A O 1
ATOM 579 N N . ALA A 1 77 ? 61.849 10.989 44.711 1.00 32.86 77 ALA A N 1
ATOM 580 C CA . ALA A 1 77 ? 61.109 11.895 43.824 1.00 31.54 77 ALA A CA 1
ATOM 581 C C . ALA A 1 77 ? 59.619 11.922 44.161 1.00 29.05 77 ALA A C 1
ATOM 582 O O . ALA A 1 77 ? 58.976 12.970 44.087 1.00 27.43 77 ALA A O 1
ATOM 584 N N . ILE A 1 78 ? 59.091 10.758 44.532 1.00 27.64 78 ILE A N 1
ATOM 585 C CA . ILE A 1 78 ? 57.694 10.614 44.931 1.00 26.75 78 ILE A CA 1
ATOM 586 C C . ILE A 1 78 ? 57.447 11.386 46.235 1.00 26.14 78 ILE A C 1
ATOM 587 O O . ILE A 1 78 ? 56.530 12.208 46.314 1.00 25.97 78 ILE A O 1
ATOM 592 N N . GLU A 1 79 ? 58.294 11.140 47.233 1.00 26.67 79 GLU A N 1
ATOM 593 C CA . GLU A 1 79 ? 58.224 11.832 48.522 1.00 27.00 79 GLU A CA 1
ATOM 594 C C . GLU A 1 79 ? 58.305 13.352 48.350 1.00 26.71 79 GLU A C 1
ATOM 595 O O . GLU A 1 79 ? 57.546 14.107 48.975 1.00 25.98 79 GLU A O 1
ATOM 601 N N . THR A 1 80 ? 59.214 13.790 47.486 1.00 27.11 80 THR A N 1
ATOM 602 C CA . THR A 1 80 ? 59.394 15.209 47.201 1.00 28.32 80 THR A CA 1
ATOM 603 C C . THR A 1 80 ? 58.110 15.826 46.635 1.00 26.94 80 THR A C 1
ATOM 604 O O . THR A 1 80 ? 57.659 16.870 47.110 1.00 27.59 80 THR A O 1
ATOM 608 N N . ALA A 1 81 ? 57.519 15.162 45.645 1.00 25.85 81 ALA A N 1
ATOM 609 C CA . ALA A 1 81 ? 56.277 15.634 45.022 1.00 25.17 81 ALA A CA 1
ATOM 610 C C . ALA A 1 81 ? 55.160 15.732 46.044 1.00 24.82 81 ALA A C 1
ATOM 611 O O . ALA A 1 81 ? 54.406 16.716 46.054 1.00 25.30 81 ALA A O 1
ATOM 613 N N . ILE A 1 82 ? 55.060 14.709 46.896 1.00 23.38 82 ILE A N 1
ATOM 614 C CA . ILE A 1 82 ? 54.085 14.685 47.983 1.00 23.01 82 ILE A CA 1
ATOM 615 C C . ILE A 1 82 ? 54.316 15.879 48.916 1.00 24.10 82 ILE A C 1
ATOM 616 O O . ILE A 1 82 ? 53.371 16.582 49.273 1.00 23.56 82 ILE A O 1
ATOM 621 N N . ARG A 1 83 ? 55.576 16.111 49.286 1.00 26.13 83 ARG A N 1
ATOM 622 C CA . ARG A 1 83 ? 55.930 17.241 50.140 1.00 28.80 83 ARG A CA 1
ATOM 623 C C . ARG A 1 83 ? 55.664 18.586 49.458 1.00 30.01 83 ARG A C 1
ATOM 624 O O . ARG A 1 83 ? 55.214 19.534 50.104 1.00 30.18 83 ARG A O 1
ATOM 632 N N . ASN A 1 84 ? 55.935 18.661 48.155 1.00 30.36 84 ASN A N 1
ATOM 633 C CA . ASN A 1 84 ? 55.711 19.889 47.399 1.00 32.05 84 ASN A CA 1
ATOM 634 C C . ASN A 1 84 ? 54.249 20.154 47.069 1.00 32.03 84 ASN A C 1
ATOM 635 O O . ASN A 1 84 ? 53.889 21.283 46.736 1.00 34.50 84 ASN A O 1
ATOM 640 N N . SER A 1 85 ? 53.411 19.121 47.174 1.00 29.93 85 SER A N 1
ATOM 641 C CA . SER A 1 85 ? 51.985 19.241 46.884 1.00 28.73 85 SER A CA 1
ATOM 642 C C . SER A 1 85 ? 51.275 20.185 47.857 1.00 28.53 85 SER A C 1
ATOM 643 O O . SER A 1 85 ? 51.827 20.559 48.889 1.00 28.76 85 SER A O 1
ATOM 646 N N . ASP A 1 86 ? 50.042 20.551 47.517 1.00 28.02 86 ASP A N 1
ATOM 647 C CA . ASP A 1 86 ? 49.233 21.439 48.341 1.00 27.90 86 ASP A CA 1
ATOM 648 C C . ASP A 1 86 ? 48.449 20.702 49.437 1.00 26.53 86 ASP A C 1
ATOM 649 O O . ASP A 1 86 ? 47.553 21.286 50.056 1.00 26.58 86 ASP A O 1
ATOM 654 N N . LEU A 1 87 ? 48.790 19.433 49.678 1.00 24.14 87 LEU A N 1
ATOM 655 C CA . LEU A 1 87 ? 48.070 18.619 50.666 1.00 22.97 87 LEU A CA 1
ATOM 656 C C . LEU A 1 87 ? 48.360 19.033 52.114 1.00 23.08 87 LEU A C 1
ATOM 657 O O . LEU A 1 87 ? 47.607 18.667 53.028 1.00 21.52 87 LEU A O 1
ATOM 662 N N . GLY A 1 88 ? 49.442 19.793 52.309 1.00 23.95 88 GLY A N 1
ATOM 663 C CA . GLY A 1 88 ? 49.841 20.255 53.640 1.00 25.23 88 GLY A CA 1
ATOM 664 C C . GLY A 1 88 ? 50.275 19.091 54.516 1.00 25.88 88 GLY A C 1
ATOM 665 O O . GLY A 1 88 ? 49.883 18.980 55.683 1.00 25.93 88 GLY A O 1
ATOM 666 N N . VAL A 1 89 ? 51.086 18.215 53.937 1.00 26.70 89 VAL A N 1
ATOM 667 C CA . VAL A 1 89 ? 51.576 17.023 54.625 1.00 27.35 89 VAL A CA 1
ATOM 668 C C . VAL A 1 89 ? 53.113 16.968 54.586 1.00 28.91 89 VAL A C 1
ATOM 669 O O . VAL A 1 89 ? 53.754 17.518 53.676 1.00 28.08 89 VAL A O 1
ATOM 673 N N . ASN A 1 90 ? 53.695 16.313 55.591 1.00 30.75 90 ASN A N 1
ATOM 674 C CA . ASN A 1 90 ? 55.137 16.167 55.682 1.00 33.76 90 ASN A CA 1
ATOM 675 C C . ASN A 1 90 ? 55.547 14.700 55.753 1.00 33.39 90 ASN A C 1
ATOM 676 O O . ASN A 1 90 ? 55.560 14.108 56.832 1.00 33.56 90 ASN A O 1
ATOM 681 N N . PRO A 1 91 ? 55.870 14.104 54.589 1.00 32.43 91 PRO A N 1
ATOM 682 C CA . PRO A 1 91 ? 56.247 12.689 54.519 1.00 32.54 91 PRO A CA 1
ATOM 683 C C . PRO A 1 91 ? 57.547 12.394 55.25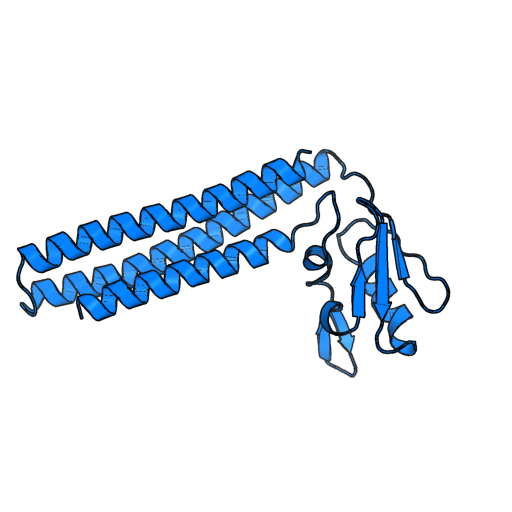2 1.00 34.93 91 PRO A C 1
ATOM 684 O O . PRO A 1 91 ? 58.379 13.288 55.442 1.00 35.46 91 PRO A O 1
ATOM 688 N N . THR A 1 92 ? 57.682 11.144 55.689 1.00 35.88 92 THR A N 1
ATOM 689 C CA . THR A 1 92 ? 58.951 10.583 56.139 1.00 37.88 92 THR A CA 1
ATOM 690 C C . THR A 1 92 ? 59.078 9.261 55.396 1.00 37.99 92 THR A C 1
ATOM 691 O O . THR A 1 92 ? 58.123 8.817 54.746 1.00 35.27 92 THR A O 1
ATOM 695 N N . ASN A 1 93 ? 60.249 8.637 55.471 1.00 40.77 93 ASN A N 1
ATOM 696 C CA . ASN A 1 93 ? 60.445 7.327 54.855 1.00 42.16 93 ASN A CA 1
ATOM 697 C C . ASN A 1 93 ? 61.445 6.459 55.625 1.00 45.53 93 ASN A C 1
ATOM 698 O O . ASN A 1 93 ? 62.414 6.970 56.190 1.00 47.13 93 ASN A O 1
ATOM 703 N N . ASP A 1 94 ? 61.197 5.151 55.648 1.00 47.46 94 ASP A N 1
ATOM 704 C CA . ASP A 1 94 ? 62.129 4.201 56.263 1.00 51.34 94 ASP A CA 1
ATOM 705 C C . ASP A 1 94 ? 62.982 3.468 55.210 1.00 52.55 94 ASP A C 1
ATOM 706 O O . ASP A 1 94 ? 63.241 2.268 55.324 1.00 54.97 94 ASP A O 1
ATOM 711 N N . GLY A 1 95 ? 63.405 4.195 54.177 1.00 51.68 95 GLY A N 1
ATOM 712 C CA . GLY A 1 95 ? 64.236 3.619 53.119 1.00 51.83 95 GLY A CA 1
ATOM 713 C C . GLY A 1 95 ? 63.446 2.939 52.012 1.00 50.24 95 GLY A C 1
ATOM 714 O O . GLY A 1 95 ? 63.819 3.024 50.838 1.00 49.20 95 GLY A O 1
ATOM 715 N N . ALA A 1 96 ? 62.355 2.270 52.390 1.00 49.63 96 ALA A N 1
ATOM 716 C CA . ALA A 1 96 ? 61.491 1.549 51.450 1.00 47.66 96 ALA A CA 1
ATOM 717 C C . ALA A 1 96 ? 60.043 2.071 51.414 1.00 45.71 96 ALA A C 1
ATOM 718 O O . ALA A 1 96 ? 59.405 2.086 50.356 1.00 43.44 96 ALA A O 1
ATOM 720 N N . LEU A 1 97 ? 59.535 2.497 52.568 1.00 44.83 97 LEU A N 1
ATOM 721 C CA . LEU A 1 97 ? 58.161 2.980 52.677 1.00 43.54 97 LEU A CA 1
ATOM 722 C C . LEU A 1 97 ? 58.087 4.462 53.026 1.00 41.98 97 LEU A C 1
ATOM 723 O O . LEU A 1 97 ? 58.755 4.921 53.953 1.00 43.17 97 LEU A O 1
ATOM 728 N N . ILE A 1 98 ? 57.273 5.199 52.269 1.00 39.61 98 ILE A N 1
ATOM 729 C CA . ILE A 1 98 ? 56.913 6.575 52.617 1.00 37.35 98 ILE A CA 1
ATOM 730 C C . ILE A 1 98 ? 55.730 6.536 53.597 1.00 36.69 98 ILE A C 1
ATOM 731 O O . ILE A 1 98 ? 54.699 5.918 53.314 1.00 35.81 98 ILE A O 1
ATOM 736 N N . ARG A 1 99 ? 55.899 7.178 54.751 1.00 36.15 99 ARG A N 1
ATOM 737 C CA . ARG A 1 99 ? 54.834 7.291 55.748 1.00 36.61 99 ARG A CA 1
ATOM 738 C C . ARG A 1 99 ? 54.295 8.718 55.724 1.00 32.96 99 ARG A C 1
ATOM 739 O O . ARG A 1 99 ? 55.064 9.684 55.793 1.00 32.43 99 ARG A O 1
ATOM 747 N N . VAL A 1 100 ? 52.976 8.850 55.615 1.00 29.79 100 VAL A N 1
ATOM 748 C CA . VAL A 1 100 ? 52.356 10.165 55.504 1.00 27.13 100 VAL A CA 1
ATOM 749 C C . VAL A 1 100 ? 51.287 10.384 56.578 1.00 26.53 100 VAL A C 1
ATOM 750 O O . VAL A 1 100 ? 50.174 9.846 56.490 1.00 25.84 100 VAL A O 1
ATOM 754 N N . ALA A 1 101 ? 51.640 11.165 57.599 1.00 25.40 101 ALA A N 1
ATOM 755 C CA . ALA A 1 101 ? 50.667 11.566 58.614 1.00 25.45 101 ALA A CA 1
ATOM 756 C C . ALA A 1 101 ? 49.763 12.642 58.028 1.00 23.38 101 ALA A C 1
ATOM 757 O O . ALA A 1 101 ? 50.236 13.595 57.411 1.00 23.35 101 ALA A O 1
ATOM 759 N N . VAL A 1 102 ? 48.459 12.470 58.203 1.00 22.98 102 VAL A N 1
ATOM 760 C CA . VAL A 1 102 ? 47.476 13.414 57.675 1.00 22.29 102 VAL A CA 1
ATOM 761 C C . VAL A 1 102 ? 46.946 14.319 58.803 1.00 22.52 102 VAL A C 1
ATOM 762 O O . VAL A 1 102 ? 46.184 13.852 59.660 1.00 23.46 102 VAL A O 1
ATOM 766 N N . PRO A 1 103 ? 47.371 15.608 58.823 1.00 24.20 103 PRO A N 1
ATOM 767 C CA . PRO A 1 103 ? 46.920 16.525 59.877 1.00 23.34 103 PRO A CA 1
ATOM 768 C C . PRO A 1 103 ? 45.452 16.910 59.715 1.00 22.72 103 PRO A C 1
ATOM 769 O O . PRO A 1 103 ? 44.919 16.866 58.607 1.00 21.52 103 PRO A O 1
ATOM 773 N N . GLN A 1 104 ? 44.811 17.271 60.825 1.00 22.90 104 GLN A N 1
ATOM 774 C CA . GLN A 1 104 ? 43.485 17.882 60.774 1.00 22.94 104 GLN A CA 1
ATOM 775 C C . GLN A 1 104 ? 43.613 19.169 59.947 1.00 22.43 104 GLN A C 1
ATOM 776 O O . GLN A 1 104 ? 44.593 19.910 60.080 1.00 21.96 104 GLN A O 1
ATOM 782 N N . LEU A 1 105 ? 42.644 19.418 59.075 1.00 22.09 105 LEU A N 1
ATOM 783 C CA . LEU A 1 105 ? 42.679 20.615 58.240 1.00 22.31 105 LEU A CA 1
ATOM 784 C C . LEU A 1 105 ? 42.373 21.849 59.080 1.00 22.77 105 LEU A C 1
ATOM 785 O O . LEU A 1 105 ? 41.667 21.758 60.081 1.00 23.07 105 LEU A O 1
ATOM 790 N N . THR A 1 106 ? 42.898 23.000 58.669 1.00 23.09 106 THR A N 1
ATOM 791 C CA . THR A 1 106 ? 42.581 24.259 59.337 1.00 24.02 106 THR A CA 1
ATOM 792 C C . THR A 1 106 ? 41.173 24.650 58.906 1.00 25.37 106 THR A C 1
ATOM 793 O O . THR A 1 106 ? 40.708 24.214 57.853 1.00 24.35 106 THR A O 1
ATOM 797 N N . GLU A 1 107 ? 40.496 25.462 59.712 1.00 27.06 107 GLU A N 1
ATOM 798 C CA . GLU A 1 107 ? 39.174 25.954 59.356 1.00 29.25 107 GLU A CA 1
ATOM 799 C C . GLU A 1 107 ? 39.227 26.731 58.040 1.00 28.57 107 GLU A C 1
ATOM 800 O O . GLU A 1 107 ? 38.307 26.650 57.218 1.00 27.14 107 GLU A O 1
ATOM 806 N N . GLU A 1 108 ? 40.318 27.473 57.852 1.00 28.12 108 GLU A N 1
ATOM 807 C CA . GLU A 1 108 ? 40.550 28.233 56.624 1.00 28.50 108 GLU A CA 1
ATOM 808 C C . GLU A 1 108 ? 40.599 27.320 55.401 1.00 27.27 108 GLU A C 1
ATOM 809 O O . GLU A 1 108 ? 39.916 27.573 54.401 1.00 26.81 108 GLU A O 1
ATOM 815 N N . ARG A 1 109 ? 41.406 26.263 55.496 1.00 26.05 109 ARG A N 1
ATOM 816 C CA . ARG A 1 109 ? 41.576 25.301 54.406 1.00 25.50 109 ARG A CA 1
ATOM 817 C C . ARG A 1 109 ? 40.292 24.514 54.121 1.00 24.59 109 ARG A C 1
ATOM 818 O O . ARG A 1 109 ? 40.032 24.164 52.963 1.00 23.53 109 ARG A O 1
ATOM 826 N N . ARG A 1 110 ? 39.477 24.259 55.150 1.00 24.34 110 ARG A N 1
ATOM 827 C CA . ARG A 1 110 ? 38.166 23.615 54.939 1.00 25.40 110 ARG A CA 1
ATOM 828 C C . ARG A 1 110 ? 37.278 24.443 54.018 1.00 25.08 110 ARG A C 1
ATOM 829 O O . ARG A 1 110 ? 36.743 23.929 53.037 1.00 23.71 110 ARG A O 1
ATOM 837 N N . ARG A 1 111 ? 37.124 25.725 54.356 1.00 25.86 111 ARG A N 1
ATOM 838 C CA . ARG A 1 111 ? 36.325 26.655 53.565 1.00 26.35 111 ARG A CA 1
ATOM 839 C C . ARG A 1 111 ? 36.806 26.682 52.110 1.00 25.29 111 ARG A C 1
ATOM 840 O O . ARG A 1 111 ? 35.994 26.724 51.188 1.00 24.11 111 ARG A O 1
ATOM 848 N N . GLU A 1 112 ? 38.124 26.617 51.924 1.00 24.17 112 GLU A N 1
ATOM 849 C CA . GLU A 1 112 ? 38.730 26.587 50.594 1.00 24.04 112 GLU A CA 1
ATOM 850 C C . GLU A 1 112 ? 38.387 25.308 49.817 1.00 22.10 112 GLU A C 1
ATOM 851 O O . GLU A 1 112 ? 37.953 25.374 48.671 1.00 21.71 112 GLU A O 1
ATOM 857 N N . LEU A 1 113 ? 38.594 24.153 50.444 1.00 20.61 113 LEU A N 1
ATOM 858 C CA . LEU A 1 113 ? 38.262 22.860 49.832 1.00 19.44 113 LEU A CA 1
ATOM 859 C C . LEU A 1 113 ? 36.765 22.688 49.583 1.00 18.71 113 LEU A C 1
ATOM 860 O O . LEU A 1 113 ? 36.361 22.061 48.600 1.00 17.80 113 LEU A O 1
ATOM 865 N N . VAL A 1 114 ? 35.944 23.230 50.480 1.00 18.35 114 VAL A N 1
ATOM 866 C CA . VAL A 1 114 ? 34.496 23.267 50.248 1.00 18.51 114 VAL A CA 1
ATOM 867 C C . VAL A 1 114 ? 34.238 24.040 48.952 1.00 18.88 114 VAL A C 1
ATOM 868 O O . VAL A 1 114 ? 33.580 23.520 48.039 1.00 18.47 114 VAL A O 1
ATOM 872 N N . LYS A 1 115 ? 34.800 25.248 48.847 1.00 19.73 115 LYS A N 1
ATOM 873 C CA . LYS A 1 115 ? 34.724 26.030 47.598 1.00 20.24 115 LYS A CA 1
ATOM 874 C C . LYS A 1 115 ? 35.077 25.192 46.364 1.00 19.89 115 LYS A C 1
ATOM 875 O O . LYS A 1 115 ? 34.308 25.166 45.389 1.00 20.10 115 LYS A O 1
ATOM 877 N N . GLN A 1 116 ? 36.200 24.474 46.418 1.00 19.82 116 GLN A N 1
ATOM 878 C CA . GLN A 1 116 ? 3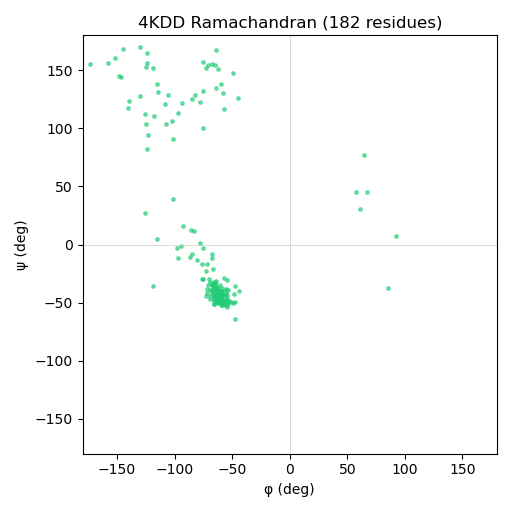6.626 23.573 45.315 1.00 19.94 116 GLN A CA 1
ATOM 879 C C . GLN A 1 116 ? 35.581 22.513 44.950 1.00 18.98 116 GLN A C 1
ATOM 880 O O . GLN A 1 116 ? 35.274 22.294 43.762 1.00 17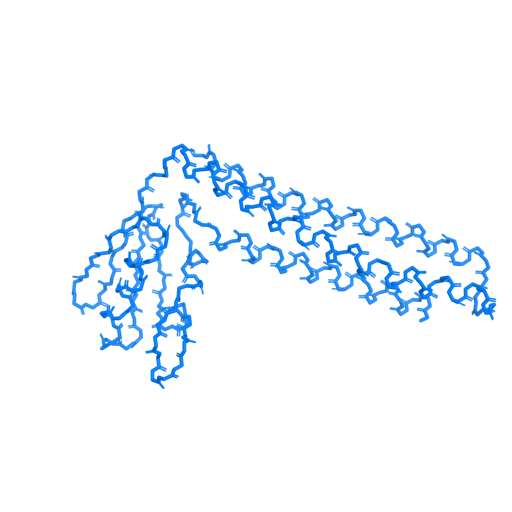.50 116 GLN A O 1
ATOM 886 N N . ALA A 1 117 ? 35.064 21.834 45.971 1.00 17.99 117 ALA A N 1
ATOM 887 C CA . ALA A 1 117 ? 33.995 20.848 45.789 1.00 18.12 117 ALA A CA 1
ATOM 888 C C . ALA A 1 117 ? 32.825 21.469 45.037 1.00 18.30 117 ALA A C 1
ATOM 889 O O . ALA A 1 117 ? 32.362 20.915 44.048 1.00 18.52 117 ALA A O 1
ATOM 891 N N . LYS A 1 118 ? 32.361 22.632 45.487 1.00 19.21 118 LYS A N 1
ATOM 892 C CA . LYS A 1 118 ? 31.246 23.295 44.817 1.00 20.26 118 LYS A CA 1
ATOM 893 C C . LYS A 1 118 ? 31.574 23.651 43.363 1.00 20.55 118 LYS A C 1
ATOM 894 O O . LYS A 1 118 ? 30.728 23.494 42.488 1.00 20.57 118 LYS A O 1
ATOM 900 N N . HIS A 1 119 ? 32.798 24.113 43.111 1.00 20.82 119 HIS A N 1
ATOM 901 C CA . HIS A 1 119 ? 33.232 24.446 41.748 1.00 21.26 119 HIS A CA 1
ATOM 902 C C . HIS A 1 119 ? 33.193 23.231 40.816 1.00 19.86 119 HIS A C 1
ATOM 903 O O . HIS A 1 119 ? 32.697 23.333 39.698 1.00 20.28 119 HIS A O 1
ATOM 910 N N . LYS A 1 120 ? 33.720 22.095 41.277 1.00 18.29 120 LYS A N 1
ATOM 911 C CA . LYS A 1 120 ? 33.672 20.834 40.518 1.00 17.52 120 LYS A CA 1
ATOM 912 C C . LYS A 1 120 ? 32.240 20.349 40.270 1.00 17.15 120 LYS A C 1
ATOM 913 O O . LYS A 1 120 ? 31.939 19.799 39.206 1.00 17.09 120 LYS A O 1
ATOM 919 N N . GLY A 1 121 ? 31.372 20.528 41.260 1.00 16.67 121 GLY A N 1
ATOM 920 C CA . GLY A 1 121 ? 29.946 20.251 41.075 1.00 17.11 121 GLY A CA 1
ATOM 921 C C . GLY A 1 121 ? 29.347 21.115 39.976 1.00 17.70 121 GLY A C 1
ATOM 922 O O . GLY A 1 121 ? 28.620 20.620 39.110 1.00 17.46 121 GLY A O 1
ATOM 923 N N . GLU A 1 122 ? 29.664 22.408 39.993 1.00 18.38 122 GLU A N 1
ATOM 924 C CA . GLU A 1 122 ? 29.183 23.321 38.946 1.00 19.91 122 GLU A CA 1
ATOM 925 C C . GLU A 1 122 ? 29.651 22.898 37.554 1.00 19.05 122 GLU A C 1
ATOM 926 O O . GLU A 1 122 ? 28.868 22.949 36.601 1.00 19.36 122 GLU A O 1
ATOM 932 N N . GLU A 1 123 ? 30.922 22.512 37.431 1.00 18.25 123 GLU A N 1
ATOM 933 C CA . GLU A 1 123 ? 31.484 22.087 36.144 1.00 18.53 123 GLU A CA 1
ATOM 934 C C . GLU A 1 123 ? 30.756 20.859 35.577 1.00 16.95 123 GLU A C 1
ATOM 935 O O . GLU A 1 123 ? 30.470 20.789 34.388 1.00 15.20 123 GLU A O 1
ATOM 941 N N . ALA A 1 124 ? 30.459 19.903 36.453 1.00 15.75 124 ALA A N 1
ATOM 942 C CA . ALA A 1 124 ? 29.767 18.680 36.076 1.00 15.36 124 ALA A CA 1
ATOM 943 C C . ALA A 1 124 ? 28.329 18.946 35.647 1.00 15.09 124 ALA A C 1
ATOM 944 O O . ALA A 1 124 ? 27.818 18.325 34.702 1.00 15.14 124 ALA A O 1
ATOM 946 N N . LYS A 1 125 ? 27.663 19.854 36.347 1.00 15.28 125 LYS A N 1
ATOM 947 C CA . LYS A 1 125 ? 26.290 20.210 35.998 1.00 15.57 125 LYS A CA 1
ATOM 948 C C . LYS A 1 125 ? 26.178 20.926 34.658 1.00 15.02 125 LYS A C 1
ATOM 949 O O . LYS A 1 125 ? 25.192 20.736 33.938 1.00 14.80 125 LYS A O 1
ATOM 955 N N . VAL A 1 126 ? 27.178 21.746 34.335 1.00 14.59 126 VAL A N 1
ATOM 956 C CA . VAL A 1 126 ? 27.236 22.413 33.036 1.00 14.45 126 VAL A CA 1
ATOM 957 C C . VAL A 1 126 ? 27.417 21.362 31.930 1.00 14.21 126 VAL A C 1
ATOM 958 O O . VAL A 1 126 ? 26.876 21.501 30.828 1.00 14.36 126 VAL A O 1
ATOM 962 N N . SER A 1 127 ? 28.198 20.325 32.213 1.00 13.99 127 SER A N 1
ATOM 963 C CA . SER A 1 127 ? 28.367 19.228 31.275 1.00 14.41 127 SER A CA 1
ATOM 964 C C . SER A 1 127 ? 27.026 18.516 31.030 1.00 13.33 127 SER A C 1
ATOM 965 O O . SER A 1 127 ? 26.652 18.276 29.892 1.00 13.02 127 SER A O 1
ATOM 968 N N . VAL A 1 128 ? 26.300 18.227 32.107 1.00 12.61 128 VAL A N 1
ATOM 969 C CA . VAL A 1 128 ? 25.002 17.541 32.037 1.00 12.16 128 VAL A CA 1
ATOM 970 C C . VAL A 1 128 ? 24.007 18.347 31.200 1.00 12.08 128 VAL A C 1
ATOM 971 O O . VAL A 1 128 ? 23.344 17.811 30.314 1.00 11.47 128 VAL A O 1
ATOM 975 N N . ARG A 1 129 ? 23.969 19.651 31.457 1.00 12.16 129 ARG A N 1
ATOM 976 C CA . ARG A 1 129 ? 23.094 20.587 30.757 1.00 12.38 129 ARG A CA 1
ATOM 977 C C . ARG A 1 129 ? 23.439 20.742 29.282 1.00 12.38 129 ARG A C 1
ATOM 978 O O . ARG A 1 129 ? 22.559 20.947 28.457 1.00 12.43 129 ARG A O 1
ATOM 986 N N . ASN A 1 130 ? 24.720 20.651 28.956 1.00 12.24 130 ASN A N 1
ATOM 987 C CA . ASN A 1 130 ? 25.137 20.680 27.569 1.00 12.48 130 ASN A CA 1
ATOM 988 C C . ASN A 1 130 ? 24.738 19.393 26.850 1.00 12.01 130 ASN A C 1
ATOM 989 O O . ASN A 1 130 ? 24.370 19.414 25.679 1.00 12.25 130 ASN A O 1
ATOM 994 N N . ILE A 1 131 ? 24.784 18.280 27.569 1.00 11.32 131 ILE A N 1
ATOM 995 C CA . ILE A 1 131 ? 24.372 16.997 27.030 1.00 11.00 131 ILE A CA 1
ATOM 996 C C . ILE A 1 131 ? 22.869 17.051 26.761 1.00 10.53 131 ILE A C 1
ATOM 997 O O . ILE A 1 131 ? 22.404 16.639 25.694 1.00 10.21 131 ILE A O 1
ATOM 1002 N N . ARG A 1 132 ? 22.122 17.548 27.739 1.00 10.20 132 ARG A N 1
ATOM 1003 C CA . ARG A 1 132 ? 20.690 17.794 27.535 1.00 10.99 132 ARG A CA 1
ATOM 1004 C C . ARG A 1 132 ? 20.425 18.685 26.305 1.00 10.67 132 ARG A C 1
ATOM 1005 O O . ARG A 1 132 ? 19.642 18.321 25.425 1.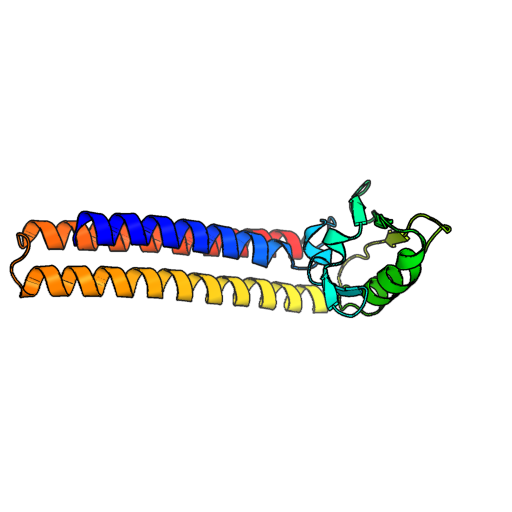00 10.87 132 ARG A O 1
ATOM 1013 N N . ARG A 1 133 ? 21.089 19.833 26.245 1.00 11.49 133 ARG A N 1
ATOM 1014 C CA . ARG A 1 133 ? 20.868 20.793 25.159 1.00 12.58 133 ARG A CA 1
ATOM 1015 C C . ARG A 1 133 ? 21.044 20.141 23.787 1.00 12.80 133 ARG A C 1
ATOM 1016 O O . ARG A 1 133 ? 20.225 20.362 22.888 1.00 11.10 133 ARG A O 1
ATOM 1024 N N . LYS A 1 134 ? 22.094 19.329 23.640 1.00 12.92 134 LYS A N 1
ATOM 1025 C CA . LYS A 1 134 ? 22.355 18.659 22.354 1.00 14.23 134 LYS A CA 1
ATOM 1026 C C . LYS A 1 134 ? 21.228 17.711 21.943 1.00 13.73 134 LYS A C 1
ATOM 1027 O O . LYS A 1 134 ? 20.830 17.683 20.768 1.00 13.88 134 LYS A O 1
ATOM 1033 N N . ALA A 1 135 ? 20.707 16.959 22.915 1.00 12.43 135 ALA A N 1
ATOM 1034 C CA . ALA A 1 135 ? 19.608 16.020 22.681 1.00 12.57 135 ALA A CA 1
ATOM 1035 C C . ALA A 1 135 ? 18.287 16.748 22.441 1.00 12.30 135 ALA A C 1
ATOM 1036 O O . ALA A 1 135 ? 17.515 16.381 21.562 1.00 12.32 135 ALA A O 1
ATOM 1038 N N . MET A 1 136 ? 18.042 17.787 23.222 1.00 12.43 136 MET A N 1
ATOM 1039 C CA . MET A 1 136 ? 16.898 18.661 23.013 1.00 12.89 136 MET A CA 1
ATOM 1040 C C . MET A 1 136 ? 16.900 19.334 21.615 1.00 13.50 136 MET A C 1
ATOM 1041 O O . MET A 1 136 ? 15.849 19.426 20.976 1.00 13.88 136 MET A O 1
ATOM 1046 N N . GLU A 1 137 ? 18.054 19.798 21.153 1.00 14.12 137 GLU A N 1
ATOM 1047 C CA . GLU A 1 137 ? 18.146 20.331 19.774 1.00 15.45 137 GLU A CA 1
ATOM 1048 C C . GLU A 1 137 ? 17.749 19.263 18.742 1.00 14.83 137 GLU A C 1
ATOM 1049 O O . GLU A 1 137 ? 17.043 19.555 17.767 1.00 14.85 137 GLU A O 1
ATOM 1055 N N . GLU A 1 138 ? 18.176 18.023 18.970 1.00 13.89 138 GLU A N 1
ATOM 1056 C CA . GLU A 1 138 ? 17.837 16.943 18.052 1.00 13.61 138 GLU A CA 1
ATOM 1057 C C . GLU A 1 138 ? 16.332 16.712 18.084 1.00 13.38 138 GLU A C 1
ATOM 1058 O O . GLU A 1 138 ? 15.710 16.555 17.044 1.00 13.48 138 GLU A O 1
ATOM 1064 N N . LEU A 1 139 ? 15.738 16.715 19.282 1.00 12.50 139 LEU A N 1
ATOM 1065 C CA . LEU A 1 139 ? 14.292 16.565 19.377 1.00 12.35 139 LEU A CA 1
ATOM 1066 C C . LEU A 1 139 ? 13.559 17.677 18.633 1.00 11.80 139 LEU A C 1
ATOM 1067 O O . LEU A 1 139 ? 12.562 17.423 17.978 1.00 11.35 139 LEU A O 1
ATOM 1072 N N . HIS A 1 140 ? 14.064 18.902 18.758 1.00 12.09 140 HIS A N 1
ATOM 1073 C CA . HIS A 1 140 ? 13.519 20.047 18.031 1.00 13.04 140 HIS A CA 1
ATOM 1074 C C . HIS A 1 140 ? 13.609 19.854 16.520 1.00 13.51 140 HIS A C 1
ATOM 1075 O O . HIS A 1 140 ? 12.646 20.156 15.797 1.00 13.99 140 HIS A O 1
ATOM 1082 N N . ARG A 1 141 ? 14.744 19.330 16.050 1.00 13.68 141 ARG A N 1
ATOM 1083 C CA . ARG A 1 141 ? 14.961 19.127 14.626 1.00 14.57 141 ARG A CA 1
ATOM 1084 C C . ARG A 1 141 ? 14.026 18.050 14.098 1.00 14.98 141 ARG A C 1
ATOM 1085 O O . ARG A 1 141 ? 13.470 18.175 13.000 1.00 15.12 141 ARG A O 1
ATOM 1093 N N . ILE A 1 142 ? 13.856 17.002 14.898 1.00 15.24 142 ILE A N 1
ATOM 1094 C CA . ILE A 1 142 ? 12.943 15.915 14.590 1.00 16.14 142 ILE A CA 1
ATOM 1095 C C . ILE A 1 142 ? 11.505 16.433 14.463 1.00 17.05 142 ILE A C 1
ATOM 1096 O O . ILE A 1 142 ? 10.799 16.088 13.520 1.00 17.19 142 ILE A O 1
ATOM 1101 N N . ARG A 1 143 ? 11.085 17.289 15.387 1.00 18.36 143 ARG A N 1
ATOM 1102 C CA . ARG A 1 143 ? 9.722 17.830 15.323 1.00 19.69 143 ARG A CA 1
ATOM 1103 C C . ARG A 1 143 ? 9.473 18.690 14.083 1.00 20.26 143 ARG A C 1
ATOM 1104 O O . ARG A 1 143 ? 8.480 18.504 13.373 1.00 20.65 143 ARG A O 1
ATOM 1112 N N . LYS A 1 144 ? 10.360 19.636 13.830 1.00 20.34 144 LYS A N 1
ATOM 1113 C CA . LYS A 1 144 ? 10.143 20.555 12.736 1.00 21.86 144 LYS A CA 1
ATOM 1114 C C . LYS A 1 144 ? 10.219 19.859 11.377 1.00 21.12 144 LYS A C 1
ATOM 1115 O O . LYS A 1 144 ? 9.475 20.217 10.482 1.00 21.62 144 LYS A O 1
ATOM 1121 N N . GLU A 1 145 ? 11.096 18.856 11.251 1.00 20.22 145 GLU A N 1
ATOM 1122 C CA . GLU A 1 145 ? 11.206 18.049 10.018 1.00 19.81 145 GLU A CA 1
ATOM 1123 C C . GLU A 1 145 ? 10.099 16.999 9.867 1.00 19.78 145 GLU A C 1
ATOM 1124 O O . GLU A 1 145 ? 10.075 16.241 8.888 1.00 19.98 145 GLU A O 1
ATOM 1130 N N . GLY A 1 146 ? 9.185 16.954 10.829 1.00 19.66 146 GLY A N 1
ATOM 1131 C CA . GLY A 1 146 ? 8.086 15.992 10.819 1.00 20.02 146 GLY A CA 1
ATOM 1132 C C . GLY A 1 146 ? 8.551 14.551 10.840 1.00 20.33 146 GLY A C 1
ATOM 1133 O O . GLY A 1 146 ? 7.881 13.674 10.289 1.00 21.11 146 GLY A O 1
ATOM 1134 N N . GLU A 1 147 ? 9.698 14.304 11.474 1.00 19.93 147 GLU A N 1
ATOM 1135 C CA . GLU A 1 147 ? 10.290 12.963 11.514 1.00 20.18 147 GLU A CA 1
ATOM 1136 C C . GLU A 1 147 ? 9.660 12.062 12.576 1.00 20.86 147 GLU A C 1
ATOM 1137 O O . GLU A 1 147 ? 9.880 10.843 12.584 1.00 21.19 147 GLU A O 1
ATOM 1143 N N . ALA A 1 148 ? 8.888 12.673 13.471 1.00 20.74 148 ALA A N 1
ATOM 1144 C CA . ALA A 1 148 ? 8.108 11.944 14.470 1.00 21.85 148 ALA A CA 1
ATOM 1145 C C . ALA A 1 148 ? 6.856 12.737 14.853 1.00 22.28 148 ALA A C 1
ATOM 1146 O O . ALA A 1 148 ? 6.783 13.956 14.624 1.00 21.55 148 ALA A O 1
ATOM 1148 N N . GLY A 1 149 ? 5.873 12.038 15.420 1.00 20.82 149 GLY A N 1
ATOM 1149 C CA . GLY A 1 149 ? 4.629 12.667 15.843 1.00 20.55 149 GLY A CA 1
ATOM 1150 C C . GLY A 1 149 ? 4.870 13.719 16.919 1.00 20.74 149 GLY A C 1
ATOM 1151 O O . GLY A 1 149 ? 5.831 13.626 17.692 1.00 20.19 149 GLY A O 1
ATOM 1152 N N . GLU A 1 150 ? 3.999 14.724 16.956 1.00 21.06 150 GLU A N 1
ATOM 1153 C CA . GLU A 1 150 ? 4.079 15.818 17.937 1.00 21.43 150 GLU A CA 1
ATOM 1154 C C . GLU A 1 150 ? 3.985 15.362 19.398 1.00 21.08 150 GLU A C 1
ATOM 1155 O O . GLU A 1 150 ? 4.773 15.816 20.232 1.00 20.91 150 GLU A O 1
ATOM 1157 N N . ASP A 1 151 ? 3.013 14.495 19.707 1.00 21.17 151 ASP A N 1
ATOM 1158 C CA . ASP A 1 151 ? 2.888 13.914 21.049 1.00 21.24 151 ASP A CA 1
ATOM 1159 C C . ASP A 1 151 ? 4.145 13.135 21.427 1.00 19.63 151 ASP A C 1
ATOM 1160 O O . ASP A 1 151 ? 4.578 13.183 22.561 1.00 18.59 151 ASP A O 1
ATOM 1165 N N . GLU A 1 152 ? 4.698 12.415 20.453 1.00 18.69 152 GLU A N 1
ATOM 1166 C CA . GLU A 1 152 ? 5.945 11.672 20.593 1.00 18.39 152 GLU A CA 1
ATOM 1167 C C . GLU A 1 152 ? 7.096 12.524 21.078 1.00 16.74 152 GLU A C 1
ATOM 1168 O O . GLU A 1 152 ? 7.765 12.188 22.054 1.00 16.82 152 GLU A O 1
ATOM 1174 N N . VAL A 1 153 ? 7.337 13.619 20.372 1.00 15.65 153 VAL A N 1
ATOM 1175 C CA . VAL A 1 153 ? 8.436 14.505 20.708 1.00 14.89 153 VAL A CA 1
ATOM 1176 C C . VAL A 1 153 ? 8.199 15.183 22.060 1.00 14.13 153 VAL A C 1
ATOM 1177 O O . VAL A 1 153 ? 9.134 15.378 22.808 1.00 12.82 153 VAL A O 1
ATOM 1181 N N . GLY A 1 154 ? 6.944 15.517 22.359 1.00 14.42 154 GLY A N 1
ATOM 1182 C CA . GLY A 1 154 ? 6.599 16.161 23.635 1.00 14.56 154 GLY A CA 1
ATOM 1183 C C . GLY A 1 154 ? 6.865 15.256 24.829 1.00 14.43 154 GLY A C 1
ATOM 1184 O O . GLY A 1 154 ? 7.354 15.711 25.876 1.00 14.41 154 GLY A O 1
ATOM 1185 N N . ARG A 1 155 ? 6.545 13.974 24.682 1.00 14.12 155 ARG A N 1
ATOM 1186 C CA . ARG A 1 155 ? 6.814 12.999 25.738 1.00 14.14 155 ARG A CA 1
ATOM 1187 C C . ARG A 1 155 ? 8.312 12.754 25.891 1.00 13.11 155 ARG A C 1
ATOM 1188 O O . ARG A 1 155 ? 8.798 12.607 27.011 1.00 12.75 155 ARG A O 1
ATOM 1196 N N . ALA A 1 156 ? 9.036 12.707 24.771 1.00 11.83 156 ALA A N 1
ATOM 1197 C CA . ALA A 1 156 ? 10.489 12.567 24.828 1.00 12.44 156 ALA A CA 1
ATOM 1198 C C . ALA A 1 156 ? 11.127 13.771 25.535 1.00 12.05 156 ALA A C 1
ATOM 1199 O O . ALA A 1 156 ? 12.047 13.612 26.336 1.00 12.27 156 ALA A O 1
ATOM 1201 N N . GLU A 1 157 ? 10.641 14.971 25.234 1.00 11.96 157 GLU A N 1
ATOM 1202 C CA . GLU A 1 157 ? 11.106 16.179 25.919 1.00 11.90 157 GLU A CA 1
ATOM 1203 C C . GLU A 1 157 ? 10.944 16.128 27.462 1.00 12.20 157 GLU A C 1
ATOM 1204 O O . GLU A 1 157 ? 11.890 16.437 28.203 1.00 11.56 157 GLU A O 1
ATOM 1210 N N . LYS A 1 158 ? 9.777 15.734 27.976 1.00 13.09 158 LYS A N 1
ATOM 1211 C CA . LYS A 1 158 ? 9.680 15.664 29.457 1.00 14.59 158 LYS A CA 1
ATOM 1212 C C . LYS A 1 158 ? 10.473 14.564 30.087 1.00 13.49 158 LYS A C 1
ATOM 1213 O O . LYS A 1 158 ? 10.924 14.712 31.210 1.00 13.47 158 LYS A O 1
ATOM 1219 N N . ASP A 1 159 ? 10.657 13.472 29.352 1.00 13.14 159 ASP A N 1
ATOM 1220 C CA . ASP A 1 159 ? 11.480 12.379 29.823 1.00 12.82 159 ASP A CA 1
ATOM 1221 C C . ASP A 1 159 ? 12.917 12.882 29.935 1.00 12.15 159 ASP A C 1
ATOM 1222 O O . ASP A 1 159 ? 13.595 12.628 30.938 1.00 12.18 159 ASP A O 1
ATOM 1227 N N . LEU A 1 160 ? 13.357 13.604 28.900 1.00 11.76 160 LEU A N 1
ATOM 1228 C CA . LEU A 1 160 ? 14.696 14.204 28.836 1.00 11.57 160 LEU A CA 1
ATOM 1229 C C . LEU A 1 160 ? 14.921 15.172 29.990 1.00 11.03 160 LEU A C 1
ATOM 1230 O O . LEU A 1 160 ? 15.959 15.124 30.646 1.00 11.15 160 LEU A O 1
ATOM 1235 N N . ASP A 1 161 ? 13.957 16.068 30.208 1.00 10.98 161 ASP A N 1
ATOM 1236 C CA . ASP A 1 161 ? 14.004 17.023 31.323 1.00 11.18 161 ASP A CA 1
ATOM 1237 C C . ASP A 1 161 ? 14.081 16.319 32.678 1.00 11.25 161 ASP A C 1
ATOM 1238 O O . ASP A 1 161 ? 14.852 16.742 33.556 1.00 10.89 161 ASP A O 1
ATOM 1243 N N . LYS A 1 162 ? 13.290 15.254 32.837 1.00 11.98 162 LYS A N 1
ATOM 1244 C CA . LYS A 1 162 ? 13.298 14.449 34.068 1.00 13.26 162 LYS A CA 1
ATOM 1245 C C . LYS A 1 162 ? 14.666 13.844 34.367 1.00 12.75 162 LYS A C 1
ATOM 1246 O O . LYS A 1 162 ? 15.192 13.941 35.494 1.00 12.95 162 LYS A O 1
ATOM 1252 N N . THR A 1 163 ? 15.223 13.212 33.344 1.00 11.90 163 THR A N 1
ATOM 1253 C CA . THR A 1 163 ? 16.515 12.559 33.416 1.00 11.88 163 THR A CA 1
ATOM 1254 C C . THR A 1 163 ? 17.627 13.571 33.744 1.00 11.03 163 THR A C 1
ATOM 1255 O O . THR A 1 163 ? 18.548 13.264 34.512 1.00 10.67 163 THR A O 1
ATOM 1259 N N . THR A 1 164 ? 17.555 14.756 33.143 1.00 10.39 164 THR A N 1
ATOM 1260 C CA . THR A 1 164 ? 18.558 15.805 33.393 1.00 10.24 164 THR A CA 1
ATOM 1261 C C . THR A 1 164 ? 18.528 16.250 34.861 1.00 10.25 164 THR A C 1
ATOM 1262 O O . THR A 1 164 ? 19.569 16.302 35.517 1.00 10.37 164 THR A O 1
ATOM 1266 N N . HIS A 1 165 ? 17.328 16.551 35.359 1.00 11.16 165 HIS A N 1
ATOM 1267 C CA . HIS A 1 165 ? 17.116 16.938 36.750 1.00 11.78 165 HIS A CA 1
ATOM 1268 C C . HIS A 1 165 ? 17.678 15.874 37.682 1.00 12.05 165 HIS A C 1
ATOM 1269 O O . HIS A 1 165 ? 18.367 16.181 38.640 1.00 12.04 165 HIS A O 1
ATOM 1276 N N . GLN A 1 166 ? 17.353 14.618 37.393 1.00 12.89 166 GLN A N 1
ATOM 1277 C CA . GLN A 1 166 ? 17.848 13.490 38.164 1.00 13.67 166 GLN A CA 1
ATOM 1278 C C . GLN A 1 166 ? 19.382 13.501 38.295 1.00 12.78 166 GLN A C 1
ATOM 1279 O O . GLN A 1 166 ? 19.915 13.343 39.391 1.00 12.19 166 GLN A O 1
ATOM 1285 N N . TYR A 1 167 ? 20.090 13.685 37.181 1.00 11.80 167 TYR A N 1
ATOM 1286 C CA . TYR A 1 167 ? 21.546 13.651 37.224 1.00 11.65 167 TYR A CA 1
ATOM 1287 C C . TYR A 1 167 ? 22.183 14.904 37.831 1.00 11.55 167 TYR A C 1
ATOM 1288 O O . TYR A 1 167 ? 23.240 14.813 38.463 1.00 11.54 167 TYR A O 1
ATOM 1297 N N . VAL A 1 168 ? 21.524 16.050 37.691 1.00 11.03 168 VAL A N 1
ATOM 1298 C CA . VAL A 1 168 ? 22.013 17.290 38.320 1.00 11.83 168 VAL A CA 1
ATOM 1299 C C . VAL A 1 168 ? 21.893 17.125 39.837 1.00 12.26 168 VAL A C 1
ATOM 1300 O O . VAL A 1 168 ? 22.816 17.469 40.594 1.00 12.32 168 VAL A O 1
ATOM 1304 N N . THR A 1 169 ? 20.761 16.563 40.269 1.00 12.31 169 THR A N 1
ATOM 1305 C CA . THR A 1 169 ? 20.534 16.271 41.693 1.00 13.44 169 THR A CA 1
ATOM 1306 C C . THR A 1 169 ? 21.612 15.341 42.254 1.00 13.32 169 THR A C 1
ATOM 1307 O O . THR A 1 169 ? 22.094 15.559 43.370 1.00 13.82 169 THR A O 1
ATOM 1311 N N . GLN A 1 170 ? 21.963 14.308 41.490 1.00 13.40 170 GLN A N 1
ATOM 1312 C CA . GLN A 1 170 ? 22.999 13.344 41.881 1.00 13.75 170 GLN A CA 1
ATOM 1313 C C . GLN A 1 170 ? 24.328 14.045 42.113 1.00 13.15 170 GLN A C 1
ATOM 1314 O O . GLN A 1 170 ? 25.018 13.761 43.078 1.00 13.04 170 GLN A O 1
ATOM 1320 N N . ILE A 1 171 ? 24.677 14.964 41.217 1.00 12.83 171 ILE A N 1
ATOM 1321 C CA . ILE A 1 171 ? 25.887 15.765 41.372 1.00 13.11 171 ILE A CA 1
ATOM 1322 C C . ILE A 1 171 ? 25.841 16.618 42.655 1.00 13.62 171 ILE A C 1
ATOM 1323 O O . ILE A 1 171 ? 26.781 16.591 43.453 1.00 13.20 171 ILE A O 1
ATOM 1328 N N . ASP A 1 172 ? 24.750 17.355 42.847 1.00 14.47 172 ASP A N 1
ATOM 1329 C CA . ASP A 1 172 ? 24.542 18.135 44.072 1.00 16.35 172 ASP A CA 1
ATOM 1330 C C . ASP A 1 172 ? 24.685 17.275 45.329 1.00 16.68 172 ASP A C 1
ATOM 1331 O O . ASP A 1 172 ? 25.231 17.736 46.334 1.00 17.24 172 ASP A O 1
ATOM 1336 N N . GLU A 1 173 ? 24.180 16.042 45.286 1.00 16.43 173 GLU A N 1
ATOM 1337 C CA . GLU A 1 173 ? 24.347 15.125 46.420 1.00 17.47 173 GLU A CA 1
ATOM 1338 C C . GLU A 1 173 ? 25.810 14.744 46.652 1.00 16.16 173 GLU A C 1
ATOM 1339 O O . GLU A 1 173 ? 26.268 14.710 47.788 1.00 15.62 173 GLU A O 1
ATOM 1345 N N . LEU A 1 174 ? 26.534 14.478 45.568 1.00 14.86 174 LEU A N 1
ATOM 1346 C CA . LEU A 1 174 ? 27.959 14.176 45.643 1.00 14.90 174 LEU A CA 1
ATOM 1347 C C . LEU A 1 174 ? 28.749 15.324 46.269 1.00 15.14 174 LEU A C 1
ATOM 1348 O O . LEU A 1 174 ? 29.662 15.081 47.065 1.00 15.82 174 LEU A O 1
ATOM 1353 N N . VAL A 1 175 ? 28.416 16.559 45.890 1.00 14.95 175 VAL A N 1
ATOM 1354 C CA . VAL A 1 175 ? 29.094 17.750 46.410 1.00 15.58 175 VAL A CA 1
ATOM 1355 C C . VAL A 1 175 ? 28.726 17.908 47.894 1.00 16.94 175 VAL A C 1
ATOM 1356 O O . VAL A 1 175 ? 29.598 18.113 48.755 1.00 16.84 175 VAL A O 1
ATOM 1360 N N . LYS A 1 176 ? 27.426 17.772 48.165 1.00 18.68 176 LYS A N 1
ATOM 1361 C CA . LYS A 1 176 ? 26.844 17.810 49.506 1.00 21.95 176 LYS A CA 1
ATOM 1362 C C . LYS A 1 176 ? 27.559 16.867 50.468 1.00 22.33 176 LYS A C 1
ATOM 1363 O O . LYS A 1 176 ? 27.916 17.259 51.584 1.00 23.86 176 LYS A O 1
ATOM 1369 N N . HIS A 1 177 ? 27.749 15.624 50.035 1.00 22.13 177 HIS A N 1
ATOM 1370 C CA . HIS A 1 177 ? 28.452 14.611 50.826 1.00 23.03 177 HIS A CA 1
ATOM 1371 C C . HIS A 1 177 ? 29.950 14.883 50.976 1.00 22.21 177 HIS A C 1
ATOM 1372 O O . HIS A 1 177 ? 30.554 14.555 52.001 1.00 22.21 177 HIS A O 1
ATOM 1379 N N . LYS A 1 178 ? 30.545 15.485 49.954 1.00 21.27 178 LYS A N 1
ATOM 1380 C CA . LYS A 1 178 ? 31.938 15.888 50.035 1.00 21.50 178 LYS A CA 1
ATOM 1381 C C . LYS A 1 178 ? 32.130 16.947 51.111 1.00 21.42 178 LYS A C 1
ATOM 1382 O O . LYS A 1 178 ? 33.058 16.852 51.916 1.00 20.73 178 LYS A O 1
ATOM 1388 N N . GLU A 1 179 ? 31.249 17.943 51.100 1.00 21.99 179 GLU A N 1
ATOM 1389 C CA . GLU A 1 179 ? 31.258 19.026 52.068 1.00 23.15 179 GLU A CA 1
ATOM 1390 C C . GLU A 1 179 ? 31.146 18.463 53.481 1.00 23.79 179 GLU A C 1
ATOM 1391 O O . GLU A 1 179 ? 31.933 18.828 54.350 1.00 23.90 179 GLU A O 1
ATOM 1397 N N . GLY A 1 180 ? 30.181 17.565 53.694 1.00 24.00 180 GLY A N 1
ATOM 1398 C CA . GLY A 1 180 ? 29.979 16.929 55.000 1.00 25.37 180 GLY A CA 1
ATOM 1399 C C . GLY A 1 180 ? 31.246 16.248 55.479 1.00 25.40 180 GLY A C 1
ATOM 1400 O O . GLY A 1 180 ? 31.578 16.277 56.668 1.00 25.35 180 GLY A O 1
ATOM 1401 N N . GLU A 1 181 ? 31.956 15.635 54.534 1.00 24.80 181 GLU A N 1
ATOM 1402 C CA . GLU A 1 181 ? 33.235 14.991 54.804 1.00 25.40 181 GLU A CA 1
ATOM 1403 C C . GLU A 1 181 ? 34.279 16.038 55.207 1.00 25.20 181 GLU A C 1
ATOM 1404 O O . GLU A 1 181 ? 35.016 15.850 56.189 1.00 24.43 181 GLU A O 1
ATOM 1410 N N . LEU A 1 182 ? 34.310 17.151 54.468 1.00 24.71 182 LEU A N 1
ATOM 1411 C CA . LEU A 1 182 ? 35.236 18.251 54.754 1.00 25.87 182 LEU A CA 1
ATOM 1412 C C . LEU A 1 182 ? 34.986 18.950 56.095 1.00 27.65 182 LEU A C 1
ATOM 1413 O O . LEU A 1 182 ? 35.928 19.430 56.732 1.00 28.13 182 LEU A O 1
ATOM 1418 N N . LEU A 1 183 ? 33.729 19.013 56.521 1.00 29.76 183 LEU A N 1
ATOM 1419 C CA . LEU A 1 183 ? 33.391 19.674 57.790 1.00 33.15 183 LEU A CA 1
ATOM 1420 C C . LEU A 1 183 ? 33.347 18.736 58.995 1.00 35.13 183 LEU A C 1
ATOM 1421 O O . LEU A 1 183 ? 32.803 19.088 60.044 1.00 37.41 183 LEU A O 1
ATOM 1426 N N . GLU A 1 184 ? 33.917 17.550 58.852 1.00 35.94 184 GLU A N 1
ATOM 1427 C CA . GLU A 1 184 ? 33.849 16.552 59.912 1.00 39.15 184 GLU A CA 1
ATOM 1428 C C . GLU A 1 184 ? 35.114 16.499 60.771 1.00 39.12 184 GLU A C 1
ATOM 1429 O O . GLU A 1 184 ? 35.052 16.687 61.992 1.00 40.22 184 GLU A O 1
#

GO terms:
  GO:0008079 translation termination factor activity (F, IDA)
  GO:0006415 translational termination (P, IDA)
  GO:0005886 plasma membrane (C, HDA)

InterPro domains:
  IPR002661 Ribosome recycling factor [MF_00040] (3-185)
  IPR002661 Ribosome recycling factor [PTHR20982] (4-184)
  IPR002661 Ribosome recycling factor [TIGR00496] (10-185)
  IPR002661 Ribosome recycling factor [cd00520] (6-183)
  IPR023584 Ribosome recycling factor domain [PF01765] (21-183)
  IPR036191 RRF superfamily [G3DSA:1.10.132.20] (10-182)
  IPR036191 RRF superfamily [SSF55194] (3-184)

Nearest PDB structures (foldseek):
  4kaw-assembly1_X  TM=1.004E+00  e=2.203E-30  Mycobacterium tuberculosis
  4kb2-assembly1_A  TM=9.999E-01  e=1.292E-29  Mycobacterium tuberculosis
  1wqf-assembly1_A  TM=9.945E-01  e=5.320E-29  Mycobacterium tuberculosis
  4kb4-assembly1_A  TM=8.100E-01  e=8.038E-29  Mycobacterium tuberculosis
  1is1-assembly1_A  TM=9.219E-01  e=1.788E-19  Vibrio parahaemolyticus

Secondary structure (DSSP, 8-state):
-HHHHHHHHHHHHHHHHHHHHHHHTTS--SS--GGGGTT-EEE-SSSEEEGGGSEEEEEEETTEEEEEESSGGGHHHHHHHHHHSTT----EE-SS-EEEE-PPPPHHHHHHHHHHHHHHHHHHHHHHHHHHHHHHHHHHHHHHTT-S-HHHHHHHHHHHHHHHHHHHHHHHHHHHHHHHHHT-